Protein AF-A0A3R1BY96-F1 (afdb_monomer)

Solvent-accessible surface area (backbone atoms only — not comparable to full-atom values): 17386 Å² total; per-residue (Å²): 141,83,90,78,84,69,64,52,48,74,84,70,47,65,50,32,18,33,31,44,90,57,19,60,67,38,72,94,73,76,38,80,30,40,63,82,52,46,93,91,71,50,96,55,93,63,34,67,82,40,68,15,74,67,33,60,74,41,64,49,54,50,47,50,50,51,50,47,30,64,76,69,58,52,86,79,87,80,82,72,82,83,78,85,75,90,79,92,81,84,87,76,93,70,80,79,76,71,86,57,72,86,59,78,89,75,87,84,86,74,92,53,29,70,43,88,87,26,47,56,63,87,66,64,38,79,40,77,42,38,46,52,78,42,56,37,74,32,90,82,74,80,58,46,24,40,78,45,76,47,72,39,86,100,43,81,57,53,73,44,63,91,68,94,62,70,62,48,42,32,48,69,21,48,71,52,77,49,76,48,61,52,82,89,77,93,48,65,74,38,77,73,53,69,48,79,39,76,43,54,49,92,71,53,59,90,92,57,82,61,60,79,61,92,66,38,29,54,86,35,44,36,34,37,29,27,41,89,62,27,34,32,36,32,36,66,57,100,65,71,40,80,62,50,66,78,46,67,67,64,69,57,81,47,38,41,36,38,40,33,73,12,79,57,41,57,52,32,33,40,25,47,69,84,42,76,49,70,67,48,73,85

InterPro domains:
  IPR046587 Domain of unknown function DUF6645 [PF20350] (170-282)

Sequence (282 aa):
MHFVPFMADENGINTPTNEPVEDPDVASAHYFGAASRTNRNMVSSLRSSHFSSWARRNIIPECFAQAILLYAGRKTMLAAPGISLTQQQSPTGNTAGGTLNYAPVVDEAGYNGRRGDGTLAAQGWKTATGATFTPQRNPDGNGGYILNIARTENQVWKIEQPISVPIDLLKYGGRLSCKFRLKGTITANQFAFGFYLGVRRPELPAGVTIGGPADFANVAAFFVQTGATNILLMQHGKDNTRLGDFGAFDNGWHTLEFIYQGGNSVRITPVIDGTKGTPFDL

Mean predicted aligned error: 14.64 Å

pLDDT: mean 82.89, std 19.8, range [23.12, 98.69]

Secondary structure (DSSP, 8-state):
------SB-TTSPBPPBS-TTTS--BGGGTB--GGG--TTT-S-S-GGGSB-HHHHHTHHHHHHHHHHHHHTT------------------S----------S------S--TTSTTS-TGGGT--EEESEEEEEEE-TTSSS-EEEEEEEPTT---EEE---S-TTHHHHT-EEEEEEE---S---TT-EEEEEEEEEEGGGSPTT----S-SSEEEEEEEEEEE-SSEEEEEE-SSS-EEEEEEEE--SS-EEEEEEE--TT--EEEEEETTEE---EE-

Structure (mmCIF, N/CA/C/O backbone):
data_AF-A0A3R1BY96-F1
#
_entry.id   AF-A0A3R1BY96-F1
#
loop_
_atom_site.group_PDB
_atom_site.id
_atom_site.type_symbol
_atom_site.label_atom_id
_atom_site.label_alt_id
_atom_site.label_comp_id
_atom_site.label_asym_id
_atom_site.label_entity_id
_atom_site.label_seq_id
_atom_site.pdbx_PDB_ins_code
_atom_site.Cartn_x
_atom_site.Cartn_y
_atom_site.Cartn_z
_atom_site.occupancy
_atom_site.B_iso_or_equiv
_atom_site.auth_seq_id
_atom_site.auth_comp_id
_atom_site.auth_asym_id
_atom_site.auth_atom_id
_atom_site.pdbx_PDB_model_num
ATOM 1 N N . MET A 1 1 ? 12.928 -12.814 -4.551 1.00 63.16 1 MET A N 1
ATOM 2 C CA . MET A 1 1 ? 13.973 -13.041 -5.572 1.00 63.16 1 MET A CA 1
ATOM 3 C C . MET A 1 1 ? 13.955 -11.840 -6.496 1.00 63.16 1 MET A C 1
ATOM 5 O O . MET A 1 1 ? 12.884 -11.519 -6.992 1.00 63.16 1 MET A O 1
ATOM 9 N N . HIS A 1 2 ? 15.086 -11.154 -6.658 1.00 64.94 2 HIS A N 1
ATOM 10 C CA . HIS A 1 2 ? 15.200 -9.972 -7.515 1.00 64.94 2 HIS A CA 1
ATOM 11 C C . HIS A 1 2 ? 16.218 -10.258 -8.611 1.00 64.94 2 HIS A C 1
ATOM 13 O O . HIS A 1 2 ? 17.305 -10.756 -8.319 1.00 64.94 2 HIS A O 1
ATOM 19 N N . PHE A 1 3 ? 15.844 -9.983 -9.858 1.00 72.44 3 PHE A N 1
ATOM 20 C CA . PHE A 1 3 ? 16.751 -10.092 -10.992 1.00 72.44 3 PHE A CA 1
ATOM 21 C C . PHE A 1 3 ? 17.573 -8.807 -11.103 1.00 72.44 3 PHE A C 1
ATOM 23 O O . PHE A 1 3 ? 17.019 -7.713 -10.992 1.00 72.44 3 PHE A O 1
ATOM 30 N N . VAL A 1 4 ? 18.881 -8.946 -11.311 1.00 67.31 4 VAL A N 1
ATOM 31 C CA . VAL A 1 4 ? 19.801 -7.825 -11.517 1.00 67.31 4 VAL A CA 1
ATOM 32 C C . VAL A 1 4 ? 20.398 -7.989 -12.917 1.00 67.31 4 VAL A C 1
ATOM 34 O O . VAL A 1 4 ? 21.081 -8.986 -13.153 1.00 67.31 4 VAL A O 1
ATOM 37 N N . PRO A 1 5 ? 20.088 -7.096 -13.873 1.00 71.31 5 PRO A N 1
ATOM 38 C CA . PRO A 1 5 ? 20.624 -7.188 -15.224 1.00 71.31 5 PRO A CA 1
ATOM 39 C C . PRO A 1 5 ? 22.084 -6.716 -15.265 1.00 71.31 5 PRO A C 1
ATOM 41 O O . PRO A 1 5 ? 22.435 -5.728 -14.629 1.00 71.31 5 PRO A O 1
ATOM 44 N N . PHE A 1 6 ? 22.915 -7.407 -16.052 1.00 70.38 6 PHE A N 1
ATOM 45 C CA . PHE A 1 6 ? 24.333 -7.068 -16.257 1.00 70.38 6 PHE A CA 1
ATOM 46 C C . PHE A 1 6 ? 24.727 -7.039 -17.735 1.00 70.38 6 PHE A C 1
ATOM 48 O O . PHE A 1 6 ? 25.912 -7.106 -18.028 1.00 70.38 6 PHE A O 1
ATOM 55 N N . MET A 1 7 ? 23.781 -7.082 -18.679 1.00 65.50 7 MET A N 1
ATOM 56 C CA . MET A 1 7 ? 24.124 -7.381 -20.076 1.00 65.50 7 MET A CA 1
ATOM 57 C C . MET A 1 7 ? 24.608 -6.173 -20.879 1.00 65.50 7 MET A C 1
ATOM 59 O O . MET A 1 7 ? 25.405 -6.387 -21.783 1.00 65.50 7 MET A O 1
A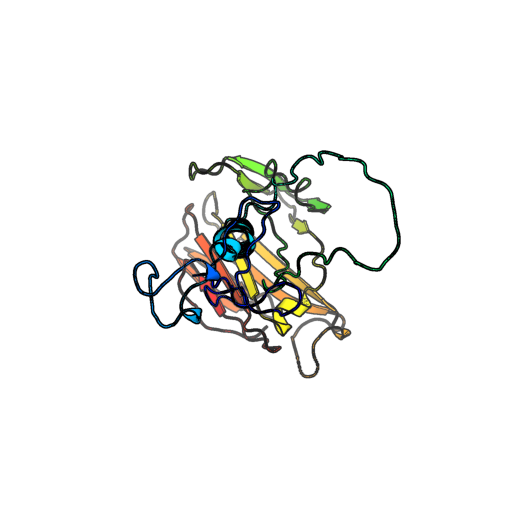TOM 63 N N . ALA A 1 8 ? 24.193 -4.947 -20.549 1.00 65.44 8 ALA A N 1
ATOM 64 C CA . ALA A 1 8 ? 24.615 -3.736 -21.250 1.00 65.44 8 ALA A CA 1
ATOM 65 C C . ALA A 1 8 ? 24.821 -2.557 -20.288 1.00 65.44 8 ALA A C 1
ATOM 67 O O . ALA A 1 8 ? 24.156 -2.476 -19.252 1.00 65.44 8 ALA A O 1
ATOM 68 N N . ASP A 1 9 ? 25.743 -1.664 -20.643 1.00 59.34 9 ASP A N 1
ATOM 69 C CA . ASP A 1 9 ? 25.991 -0.394 -19.973 1.00 59.34 9 ASP A CA 1
ATOM 70 C C . ASP A 1 9 ? 24.945 0.670 -20.339 1.00 59.34 9 ASP A C 1
ATOM 72 O O . ASP A 1 9 ? 24.006 0.433 -21.106 1.00 59.34 9 ASP A O 1
ATOM 76 N N . GLU A 1 10 ? 25.081 1.861 -19.758 1.00 51.84 10 GLU A N 1
ATOM 77 C CA . GLU A 1 10 ? 24.165 2.988 -19.964 1.00 51.84 10 GLU A CA 1
ATOM 78 C C . GLU A 1 10 ? 24.034 3.431 -21.430 1.00 51.84 10 GLU A C 1
ATOM 80 O O . GLU A 1 10 ? 23.014 3.997 -21.801 1.00 51.84 10 GLU A O 1
ATOM 85 N N . ASN A 1 11 ? 25.000 3.117 -22.293 1.00 55.50 11 ASN A N 1
ATOM 86 C CA . ASN A 1 11 ? 24.978 3.477 -23.710 1.00 55.50 11 ASN A CA 1
ATOM 87 C C . ASN A 1 11 ? 24.480 2.327 -24.604 1.00 55.50 11 ASN A C 1
ATOM 89 O O . ASN A 1 11 ? 24.533 2.427 -25.830 1.00 55.50 11 ASN A O 1
ATOM 93 N N . GLY A 1 12 ? 23.996 1.234 -24.003 1.00 56.78 12 GLY A N 1
ATOM 94 C CA . GLY A 1 12 ? 23.567 0.033 -24.716 1.00 56.78 12 GLY A CA 1
ATOM 95 C C . GLY A 1 12 ? 24.731 -0.819 -25.229 1.00 56.78 12 GLY A C 1
ATOM 96 O O . GLY A 1 12 ? 24.510 -1.700 -26.060 1.00 56.78 12 GLY A O 1
ATOM 97 N N . ILE A 1 13 ? 25.960 -0.575 -24.758 1.00 65.38 13 ILE A N 1
ATOM 98 C CA . ILE A 1 13 ? 27.130 -1.391 -25.093 1.00 65.38 13 ILE A CA 1
ATOM 99 C C . ILE A 1 13 ? 27.146 -2.605 -24.174 1.00 65.38 13 ILE A C 1
ATOM 101 O O . ILE A 1 13 ? 26.982 -2.479 -22.965 1.00 65.38 13 ILE A O 1
ATOM 105 N N . ASN A 1 14 ? 27.349 -3.795 -24.733 1.00 77.62 14 ASN A N 1
ATOM 106 C CA . ASN A 1 14 ? 27.371 -5.016 -23.935 1.00 77.62 14 ASN A CA 1
ATOM 107 C C . ASN A 1 14 ? 28.456 -4.964 -22.851 1.00 77.62 14 ASN A C 1
ATOM 109 O O . ASN A 1 14 ? 29.569 -4.496 -23.094 1.00 77.62 14 ASN A O 1
ATOM 113 N N . THR A 1 15 ? 28.144 -5.489 -21.666 1.00 83.44 15 THR A N 1
ATOM 114 C CA . THR A 1 15 ? 29.114 -5.559 -20.571 1.00 83.44 15 THR A CA 1
ATOM 115 C C . THR A 1 15 ? 30.333 -6.361 -21.014 1.00 83.44 15 THR A C 1
ATOM 117 O O . THR A 1 15 ? 30.174 -7.528 -21.385 1.00 83.44 15 THR A O 1
ATOM 120 N N . PRO A 1 16 ? 31.545 -5.784 -20.923 1.00 87.31 16 PRO A N 1
ATOM 121 C CA . PRO A 1 16 ? 32.743 -6.409 -21.450 1.00 87.31 16 PRO A CA 1
ATOM 122 C C . PRO A 1 16 ? 32.989 -7.814 -20.912 1.00 87.31 16 PRO A C 1
ATOM 124 O O . PRO A 1 16 ? 32.913 -8.067 -19.702 1.00 87.31 16 PRO A O 1
ATOM 127 N N . THR A 1 17 ? 33.345 -8.722 -21.811 1.00 91.12 17 THR A N 1
ATOM 128 C CA . THR A 1 17 ? 33.750 -10.089 -21.491 1.00 91.12 17 THR A CA 1
ATOM 129 C C . THR A 1 17 ? 35.270 -10.239 -21.509 1.00 91.12 17 THR A C 1
ATOM 131 O O . THR A 1 17 ? 36.009 -9.289 -21.743 1.00 91.12 17 THR A O 1
ATOM 134 N N . ASN A 1 18 ? 35.778 -11.445 -21.256 1.00 93.12 18 ASN A N 1
ATOM 135 C CA . ASN A 1 18 ? 37.199 -11.744 -21.434 1.00 93.12 18 ASN A CA 1
ATOM 136 C C . ASN A 1 18 ? 37.611 -11.868 -22.920 1.00 93.12 18 ASN A C 1
ATOM 138 O O . ASN A 1 18 ? 38.734 -12.328 -23.184 1.00 93.12 18 ASN A O 1
ATOM 142 N N . GLU A 1 19 ? 36.746 -11.524 -23.884 1.00 92.69 19 GLU A N 1
ATOM 143 C CA . GLU A 1 19 ? 37.163 -11.336 -25.275 1.00 92.69 19 GLU A CA 1
ATOM 144 C C . GLU A 1 19 ? 38.244 -10.245 -25.348 1.00 92.69 19 GLU A C 1
ATOM 146 O O . GLU A 1 19 ? 38.043 -9.152 -24.818 1.00 92.69 19 GLU A O 1
ATOM 151 N N . PRO A 1 20 ? 39.404 -10.496 -25.989 1.00 90.25 20 PRO A N 1
ATOM 152 C CA . PRO A 1 20 ? 40.509 -9.533 -26.014 1.00 90.25 20 PRO A CA 1
ATOM 153 C C . PRO A 1 20 ? 40.140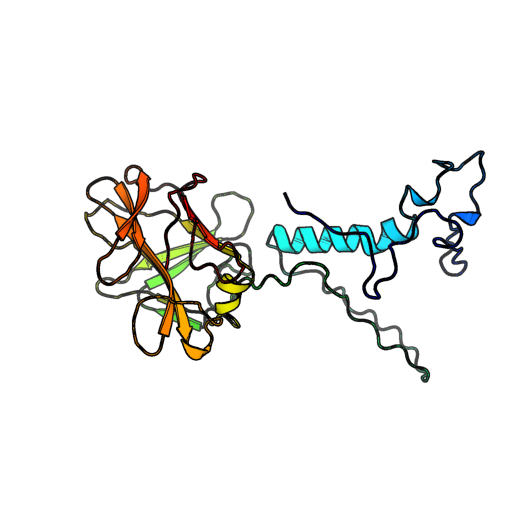 -8.144 -26.549 1.00 90.25 20 PRO A C 1
ATOM 155 O O . PRO A 1 20 ? 40.743 -7.158 -26.140 1.00 90.25 20 PRO A O 1
ATOM 158 N N . VAL A 1 21 ? 39.163 -8.071 -27.457 1.00 89.38 21 VAL A N 1
ATOM 159 C CA . VAL A 1 21 ? 38.673 -6.806 -28.024 1.00 89.38 21 VAL A CA 1
ATOM 160 C C . VAL A 1 21 ? 37.782 -6.023 -27.057 1.00 89.38 21 VAL A C 1
ATOM 162 O O . VAL A 1 21 ? 37.692 -4.807 -27.172 1.00 89.38 21 VAL A O 1
ATOM 165 N N . GLU A 1 22 ? 37.150 -6.703 -26.099 1.00 88.31 22 GLU A N 1
ATOM 166 C CA . GLU A 1 22 ? 36.268 -6.095 -25.098 1.00 88.31 22 GLU A CA 1
ATOM 167 C C . GLU A 1 22 ? 37.014 -5.758 -23.794 1.00 88.31 22 GLU A C 1
ATOM 169 O O . GLU A 1 22 ? 36.577 -4.888 -23.047 1.00 88.31 22 GLU A O 1
ATOM 174 N N . ASP A 1 23 ? 38.161 -6.394 -23.525 1.00 90.00 23 ASP A N 1
ATOM 175 C CA . ASP A 1 23 ? 38.998 -6.156 -22.337 1.00 90.00 23 ASP A CA 1
ATOM 176 C C . ASP A 1 23 ? 40.429 -5.716 -22.709 1.00 90.00 23 ASP A C 1
ATOM 178 O O . ASP A 1 23 ? 41.371 -6.510 -22.572 1.00 90.00 23 ASP A O 1
ATOM 182 N N . PRO A 1 24 ? 40.607 -4.476 -23.207 1.00 89.19 24 PRO A N 1
ATOM 183 C CA . PRO A 1 24 ? 41.905 -3.949 -23.614 1.00 89.19 24 PRO A CA 1
ATOM 184 C C . PRO A 1 24 ? 42.800 -3.581 -22.421 1.00 89.19 24 PRO A C 1
ATOM 186 O O . PRO A 1 24 ? 42.337 -3.332 -21.305 1.00 89.19 24 PRO A O 1
ATOM 189 N N . ASP A 1 25 ? 44.104 -3.490 -22.681 1.00 88.25 25 ASP A N 1
ATOM 190 C CA . ASP A 1 25 ? 45.072 -2.970 -21.716 1.00 88.25 25 ASP A CA 1
ATOM 191 C C . ASP A 1 25 ? 44.838 -1.473 -21.464 1.00 88.25 25 ASP A C 1
ATOM 193 O O . ASP A 1 25 ? 44.663 -0.680 -22.390 1.00 88.25 25 ASP A O 1
ATOM 197 N N . VAL A 1 26 ? 44.912 -1.069 -20.197 1.00 84.81 26 VAL A N 1
ATOM 198 C CA . VAL A 1 26 ? 44.853 0.333 -19.773 1.00 84.81 26 VAL A CA 1
ATOM 199 C C . VAL A 1 26 ? 46.125 0.635 -18.990 1.00 84.81 26 VAL A C 1
ATOM 201 O O . VAL A 1 26 ? 46.183 0.514 -17.764 1.00 84.81 26 VAL A O 1
ATOM 204 N N . ALA A 1 27 ? 47.177 1.011 -19.722 1.00 84.19 27 ALA A N 1
ATOM 205 C CA . ALA A 1 27 ? 48.521 1.202 -19.174 1.00 84.19 27 ALA A CA 1
ATOM 206 C C . ALA A 1 27 ? 48.573 2.253 -18.052 1.00 84.19 27 ALA A C 1
ATOM 208 O O . ALA A 1 27 ? 49.268 2.055 -17.058 1.00 84.19 27 ALA A O 1
ATOM 209 N N . SER A 1 28 ? 47.791 3.332 -18.169 1.00 85.12 28 SER A N 1
ATOM 210 C CA . SER A 1 28 ? 47.686 4.385 -17.147 1.00 85.12 28 SER A CA 1
ATOM 211 C C . SER A 1 28 ? 47.115 3.889 -15.815 1.00 85.12 28 SER A C 1
ATOM 213 O O . SER A 1 28 ? 47.415 4.459 -14.772 1.00 85.12 28 SER A O 1
ATOM 215 N N . ALA A 1 29 ? 46.321 2.818 -15.840 1.00 79.94 29 ALA A N 1
ATOM 216 C CA . ALA A 1 29 ? 45.752 2.181 -14.658 1.00 79.94 29 ALA A CA 1
ATOM 217 C C . ALA A 1 29 ? 46.561 0.951 -14.205 1.00 79.94 29 ALA A C 1
ATOM 219 O O . ALA A 1 29 ? 46.093 0.196 -13.353 1.00 79.94 29 ALA A O 1
ATOM 220 N N . HIS A 1 30 ? 47.738 0.710 -14.804 1.00 87.44 30 HIS A N 1
ATOM 221 C CA . HIS A 1 30 ? 48.515 -0.523 -14.640 1.00 87.44 30 HIS A CA 1
ATOM 222 C C . HIS A 1 30 ? 47.664 -1.791 -14.828 1.00 87.44 30 HIS A C 1
ATOM 224 O O . HIS A 1 30 ? 47.866 -2.810 -14.163 1.00 87.44 30 HIS A O 1
ATOM 230 N N . TYR A 1 31 ? 46.685 -1.718 -15.731 1.00 87.50 31 TYR A N 1
ATOM 231 C CA . TYR A 1 31 ? 45.762 -2.803 -16.004 1.00 87.50 31 TYR A CA 1
ATOM 232 C C . TYR A 1 31 ? 46.133 -3.500 -17.309 1.00 87.50 31 TYR A C 1
ATOM 234 O O . TYR A 1 31 ? 46.100 -2.889 -18.375 1.00 87.50 31 TYR A O 1
ATOM 242 N N . PHE A 1 32 ? 46.445 -4.790 -17.207 1.00 90.62 32 PHE A N 1
ATOM 243 C CA . PHE A 1 32 ? 46.587 -5.683 -18.352 1.00 90.62 32 PHE A CA 1
ATOM 244 C C . PHE A 1 32 ? 45.293 -6.476 -18.511 1.00 90.62 32 PHE A C 1
ATOM 246 O O . PHE A 1 32 ? 44.905 -7.236 -17.614 1.00 90.62 32 PHE A O 1
ATOM 253 N N . GLY A 1 33 ? 44.623 -6.262 -19.633 1.00 88.88 33 GLY A N 1
ATOM 254 C CA . GLY A 1 33 ? 43.382 -6.905 -20.001 1.00 88.88 33 GLY A CA 1
ATOM 255 C C . GLY A 1 33 ? 43.587 -8.339 -20.484 1.00 88.88 33 GLY A C 1
ATOM 256 O O . GLY A 1 33 ? 44.659 -8.955 -20.363 1.00 88.88 33 GLY A O 1
ATOM 257 N N . ALA A 1 34 ? 42.524 -8.913 -21.031 1.00 91.25 34 ALA A N 1
ATOM 258 C CA . ALA A 1 34 ? 42.457 -10.335 -21.318 1.00 91.25 34 ALA A CA 1
ATOM 259 C C . ALA A 1 34 ? 43.368 -10.765 -22.486 1.00 91.25 34 ALA A C 1
ATOM 261 O O . ALA A 1 34 ? 43.683 -11.954 -22.601 1.00 91.25 34 ALA A O 1
ATOM 262 N N . ALA A 1 35 ? 43.834 -9.837 -23.329 1.00 88.62 35 ALA A N 1
ATOM 263 C CA . ALA A 1 35 ? 44.762 -10.121 -24.431 1.00 88.62 35 ALA A CA 1
ATOM 264 C C . ALA A 1 35 ? 46.089 -10.753 -23.958 1.00 88.62 35 ALA A C 1
ATOM 266 O O . ALA A 1 35 ? 46.674 -11.574 -24.660 1.00 88.62 35 ALA A O 1
ATOM 267 N N . SER A 1 36 ? 46.518 -10.449 -22.730 1.00 85.69 36 SER A N 1
ATOM 268 C CA . SER A 1 36 ? 47.725 -11.017 -22.110 1.00 85.69 36 SER A CA 1
ATOM 269 C C . SER A 1 36 ? 47.625 -12.520 -21.780 1.00 85.69 36 SER A C 1
ATOM 271 O O . SER A 1 36 ? 48.625 -13.167 -21.451 1.00 85.69 36 SER A O 1
ATOM 273 N N . ARG A 1 37 ? 46.419 -13.104 -21.843 1.00 89.00 37 ARG A N 1
ATOM 274 C CA . ARG A 1 37 ? 46.153 -14.505 -21.488 1.00 89.00 37 ARG A CA 1
ATOM 275 C C . ARG A 1 37 ? 46.296 -15.429 -22.696 1.00 89.00 37 ARG A C 1
ATOM 277 O O . ARG A 1 37 ? 45.730 -15.187 -23.757 1.00 89.00 37 ARG A O 1
ATOM 284 N N . THR A 1 38 ? 46.980 -16.550 -22.490 1.00 86.50 38 THR A N 1
ATOM 285 C CA . THR A 1 38 ? 47.217 -17.614 -23.478 1.00 86.50 38 THR A CA 1
ATOM 286 C C . THR A 1 38 ? 46.469 -18.891 -23.095 1.00 86.50 38 THR A C 1
ATOM 288 O O . THR A 1 38 ? 45.949 -19.002 -21.984 1.00 86.50 38 THR A O 1
ATOM 291 N N . ASN A 1 39 ? 46.470 -19.907 -23.967 1.00 85.06 39 ASN A N 1
ATOM 292 C CA . ASN A 1 39 ? 45.832 -21.206 -23.680 1.00 85.06 39 ASN A CA 1
ATOM 293 C C . ASN A 1 39 ? 46.388 -21.881 -22.416 1.00 85.06 39 ASN A C 1
ATOM 295 O O . ASN A 1 39 ? 45.734 -22.744 -21.844 1.00 85.06 39 ASN A O 1
ATOM 299 N N . ARG A 1 40 ? 47.581 -21.482 -21.958 1.00 89.50 40 ARG A N 1
ATOM 300 C CA . ARG A 1 40 ? 48.202 -22.017 -20.744 1.00 89.50 40 ARG A CA 1
ATOM 301 C C . ARG A 1 40 ? 47.615 -21.431 -19.454 1.00 89.50 40 ARG A C 1
ATOM 303 O O . ARG A 1 40 ? 47.759 -22.047 -18.406 1.00 89.50 40 ARG A O 1
ATOM 310 N N . ASN A 1 41 ? 47.029 -20.232 -19.496 1.00 88.62 41 ASN A N 1
ATOM 311 C CA . ASN A 1 41 ? 46.654 -19.481 -18.289 1.00 88.62 41 ASN A CA 1
ATOM 312 C C . ASN A 1 41 ? 45.288 -18.768 -18.374 1.00 88.62 41 ASN A C 1
ATOM 314 O O . ASN A 1 41 ? 44.991 -17.918 -17.526 1.00 88.62 41 ASN A O 1
ATOM 318 N N . MET A 1 42 ? 44.478 -19.093 -19.386 1.00 86.81 42 MET A N 1
ATOM 319 C CA . MET A 1 42 ? 43.076 -18.683 -19.491 1.00 86.81 42 MET A CA 1
ATOM 320 C C . MET A 1 42 ? 42.150 -19.701 -18.810 1.00 86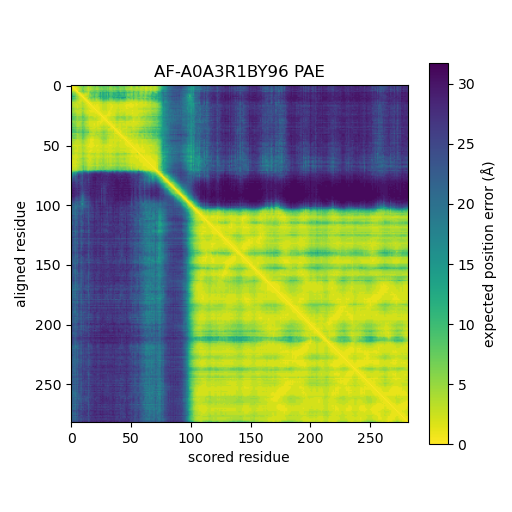.81 42 MET A C 1
ATOM 322 O O . MET A 1 42 ? 42.485 -20.876 -18.697 1.00 86.81 42 MET A O 1
ATOM 326 N N . VAL A 1 43 ? 40.972 -19.249 -18.376 1.00 87.94 43 VAL A N 1
ATOM 327 C CA . VAL A 1 43 ? 39.977 -20.086 -17.674 1.00 87.94 43 VAL A CA 1
ATOM 328 C C . VAL A 1 43 ? 39.179 -20.967 -18.641 1.00 87.94 43 VAL A C 1
ATOM 330 O O . VAL A 1 43 ? 38.849 -22.103 -18.321 1.00 87.94 43 VAL A O 1
ATOM 333 N N . SER A 1 44 ? 38.860 -20.441 -19.824 1.00 88.75 44 SER A N 1
ATOM 334 C CA . SER A 1 44 ? 38.048 -21.103 -20.847 1.00 88.75 44 SER A CA 1
ATOM 335 C C . SER A 1 44 ? 38.491 -20.639 -22.231 1.00 88.75 44 SER A C 1
ATOM 337 O O . SER A 1 44 ? 38.850 -19.470 -22.399 1.00 88.75 44 SER A O 1
ATOM 339 N N . SER A 1 45 ? 38.438 -21.543 -23.213 1.00 87.56 45 SER A N 1
ATOM 340 C CA . SER A 1 45 ? 38.676 -21.228 -24.626 1.00 87.56 45 SER A CA 1
ATOM 341 C C . SER A 1 45 ? 37.577 -20.346 -25.223 1.00 87.56 45 SER A C 1
ATOM 343 O O . SER A 1 45 ? 37.865 -19.542 -26.105 1.00 87.56 45 SER A O 1
ATOM 345 N N . LEU A 1 46 ? 36.339 -20.445 -24.722 1.00 91.50 46 LEU A N 1
ATOM 346 C CA . LEU A 1 46 ? 35.254 -19.528 -25.071 1.00 91.50 46 LEU A CA 1
ATOM 347 C C . LEU A 1 46 ? 35.381 -18.266 -24.215 1.00 91.50 46 LEU A C 1
ATOM 349 O O . LEU A 1 46 ? 34.905 -18.223 -23.077 1.00 91.50 46 LEU A O 1
ATOM 353 N N . ARG A 1 47 ? 36.055 -17.249 -24.745 1.00 89.44 47 ARG A N 1
ATOM 354 C CA . ARG A 1 47 ? 36.460 -16.056 -23.993 1.00 89.44 47 ARG A CA 1
ATOM 355 C C . ARG A 1 47 ? 35.264 -15.190 -23.582 1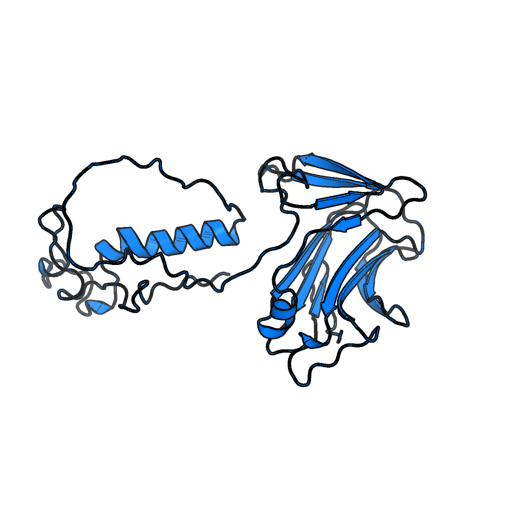.00 89.44 47 ARG A C 1
ATOM 357 O O . ARG A 1 47 ? 35.223 -14.741 -22.438 1.00 89.44 47 ARG A O 1
ATOM 364 N N . SER A 1 48 ? 34.248 -15.089 -24.432 1.00 88.56 48 SER A N 1
ATOM 365 C CA . SER A 1 48 ? 32.982 -14.395 -24.151 1.00 88.56 48 SER A CA 1
ATOM 366 C C . SER A 1 48 ? 32.124 -14.993 -23.027 1.00 88.56 48 SER A C 1
ATOM 368 O O . SER A 1 48 ? 31.230 -14.330 -22.511 1.00 88.56 48 SER A O 1
ATOM 370 N N . SER A 1 49 ? 32.394 -16.226 -22.581 1.00 89.12 49 SER A N 1
ATOM 371 C CA . SER A 1 49 ? 31.582 -16.890 -21.542 1.00 89.12 49 SER A CA 1
ATOM 372 C C . SER A 1 49 ? 31.691 -16.271 -20.140 1.00 89.12 49 SER A C 1
ATOM 374 O O . SER A 1 49 ? 30.933 -16.638 -19.245 1.00 89.12 49 SER A O 1
ATOM 376 N N . HIS A 1 50 ? 32.646 -15.366 -19.920 1.00 90.81 50 HIS A N 1
ATOM 377 C CA . HIS A 1 50 ? 32.904 -14.744 -18.626 1.00 90.81 50 HIS A CA 1
ATOM 378 C C . HIS A 1 50 ? 33.086 -13.240 -18.796 1.00 90.81 50 HIS A C 1
ATOM 380 O O . HIS A 1 50 ? 33.815 -12.806 -19.685 1.00 90.81 50 HIS A O 1
ATOM 386 N N . PHE A 1 51 ? 32.519 -12.455 -17.878 1.00 91.62 51 PHE A N 1
ATOM 387 C CA . PHE A 1 51 ? 32.772 -11.014 -17.806 1.00 91.62 51 PHE A CA 1
ATOM 388 C C . PHE A 1 51 ? 34.268 -10.698 -17.679 1.00 91.62 51 PHE A C 1
ATOM 390 O O . PHE A 1 51 ? 35.048 -11.537 -1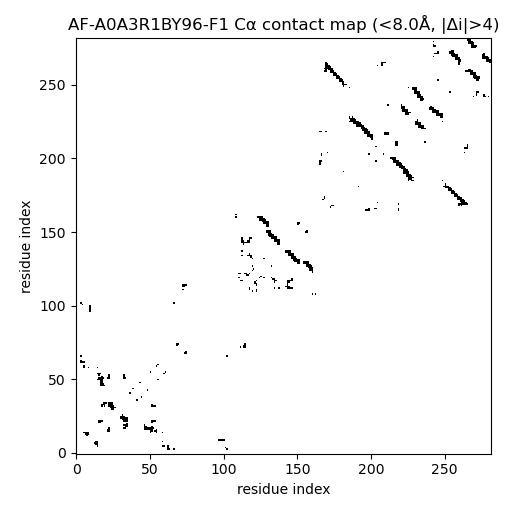7.217 1.00 91.62 51 PHE A O 1
ATOM 397 N N . SER A 1 52 ? 34.677 -9.494 -18.054 1.00 89.94 52 SER A N 1
ATOM 398 C CA . SER A 1 52 ? 36.052 -9.034 -17.892 1.00 89.94 52 SER A CA 1
ATOM 399 C C . SER A 1 52 ? 36.372 -8.703 -16.435 1.00 89.94 52 SER A C 1
ATOM 401 O O . SER A 1 52 ? 35.489 -8.570 -15.577 1.00 89.94 52 SER A O 1
ATOM 403 N N . SER A 1 53 ? 37.661 -8.580 -16.112 1.00 87.88 53 SER A N 1
ATOM 404 C CA . SER A 1 53 ? 38.057 -8.127 -14.771 1.00 87.88 53 SER A CA 1
ATOM 405 C C . SER A 1 53 ? 37.719 -6.653 -14.552 1.00 87.88 53 SER A C 1
ATOM 407 O O . SER A 1 53 ? 37.402 -6.267 -13.428 1.00 87.88 53 SER A O 1
ATOM 409 N N . TRP A 1 54 ? 37.721 -5.849 -15.616 1.00 83.00 54 TRP A N 1
ATOM 410 C CA . TRP A 1 54 ? 37.251 -4.469 -15.587 1.00 83.00 54 TRP A CA 1
ATOM 411 C C . TRP A 1 54 ? 35.759 -4.382 -15.237 1.00 83.00 54 TRP A C 1
ATOM 413 O O . TRP A 1 54 ? 35.395 -3.701 -14.280 1.00 83.00 54 TRP A O 1
ATOM 423 N N . ALA A 1 55 ? 34.911 -5.162 -15.915 1.00 85.06 55 ALA A N 1
ATOM 424 C CA . ALA A 1 55 ? 33.469 -5.209 -15.666 1.00 85.06 55 ALA A CA 1
ATOM 425 C C . ALA A 1 55 ? 33.133 -5.653 -14.231 1.00 85.06 55 ALA A C 1
ATOM 427 O O . ALA A 1 55 ? 32.286 -5.057 -13.565 1.00 85.06 55 ALA A O 1
ATOM 428 N N . ARG A 1 56 ? 33.850 -6.660 -13.710 1.00 88.25 56 ARG A N 1
ATOM 429 C CA . ARG A 1 56 ? 33.695 -7.144 -12.325 1.00 88.25 56 ARG A CA 1
ATOM 430 C C . ARG A 1 56 ? 34.108 -6.140 -11.251 1.00 88.25 56 ARG A C 1
ATOM 432 O O . ARG A 1 56 ? 33.680 -6.295 -10.113 1.00 88.25 56 ARG A O 1
ATOM 439 N N . ARG A 1 57 ? 34.944 -5.151 -11.576 1.00 83.44 57 ARG A N 1
ATOM 440 C CA . ARG A 1 57 ? 35.342 -4.084 -10.641 1.00 83.44 57 ARG A CA 1
ATOM 441 C C . ARG A 1 57 ? 34.477 -2.832 -10.747 1.00 83.44 57 ARG A C 1
ATOM 443 O O . ARG A 1 57 ? 34.627 -1.955 -9.907 1.00 83.44 57 ARG A O 1
ATOM 450 N N . ASN A 1 58 ? 33.618 -2.753 -11.759 1.00 79.88 58 ASN A N 1
ATOM 451 C CA . ASN A 1 58 ? 32.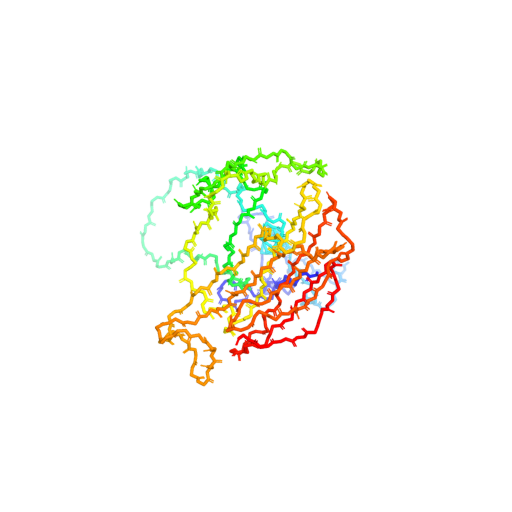858 -1.556 -12.085 1.00 79.88 58 ASN A CA 1
ATOM 452 C C . ASN A 1 58 ? 31.352 -1.872 -12.178 1.00 79.88 58 ASN A C 1
ATOM 454 O O . ASN A 1 58 ? 30.706 -2.075 -11.153 1.00 79.88 58 ASN A O 1
ATOM 458 N N . ILE A 1 59 ? 30.805 -2.019 -13.386 1.00 74.50 59 ILE A N 1
ATOM 459 C CA . ILE A 1 59 ? 29.356 -2.120 -13.613 1.00 74.50 59 ILE A CA 1
ATOM 460 C C . ILE A 1 59 ? 28.667 -3.253 -12.831 1.00 74.50 59 ILE A C 1
ATOM 462 O O . ILE A 1 59 ? 27.571 -3.068 -12.311 1.00 74.50 59 ILE A O 1
ATOM 466 N N . ILE A 1 60 ? 29.302 -4.421 -12.675 1.00 77.88 60 ILE A N 1
ATOM 467 C CA . ILE A 1 60 ? 28.683 -5.563 -11.979 1.00 77.88 60 ILE A CA 1
ATOM 468 C C . ILE A 1 60 ? 28.426 -5.254 -10.492 1.00 77.88 60 ILE A C 1
ATOM 470 O O . ILE A 1 60 ? 27.272 -5.362 -10.060 1.00 77.88 60 ILE A O 1
ATOM 474 N N . PRO A 1 61 ? 29.439 -4.885 -9.678 1.00 77.94 61 PRO A N 1
ATOM 475 C CA . PRO A 1 61 ? 29.203 -4.528 -8.283 1.00 77.94 61 PRO A CA 1
ATOM 476 C C . PRO A 1 61 ? 28.320 -3.285 -8.127 1.00 77.94 61 PRO A C 1
ATOM 478 O O . PRO A 1 61 ? 27.555 -3.236 -7.166 1.00 77.94 61 PRO A O 1
ATOM 481 N N . GLU A 1 62 ? 28.353 -2.327 -9.057 1.00 75.44 62 GLU A N 1
ATOM 482 C CA . GLU A 1 62 ? 27.460 -1.161 -9.030 1.00 75.44 62 GLU A CA 1
ATOM 483 C C . GLU A 1 62 ? 25.987 -1.554 -9.187 1.00 75.44 62 GLU A C 1
ATOM 485 O O . GLU A 1 62 ? 25.162 -1.189 -8.344 1.00 75.44 62 GLU A O 1
ATOM 490 N N . CYS A 1 63 ? 25.653 -2.375 -10.188 1.00 72.00 63 CYS A N 1
ATOM 491 C CA . CYS A 1 63 ? 24.293 -2.883 -10.377 1.00 72.00 63 CYS A CA 1
ATOM 492 C C . CYS A 1 63 ? 23.812 -3.686 -9.158 1.00 72.00 63 CYS A C 1
ATOM 494 O O . CYS A 1 63 ? 22.666 -3.542 -8.722 1.00 72.00 63 CYS A O 1
ATOM 496 N N . PHE A 1 64 ? 24.686 -4.503 -8.559 1.00 76.69 64 PHE A N 1
ATOM 497 C CA . PHE A 1 64 ? 24.360 -5.224 -7.327 1.00 76.69 64 PHE A CA 1
ATOM 498 C C . PHE A 1 64 ? 24.129 -4.285 -6.144 1.00 76.69 64 PHE A C 1
ATOM 500 O O . PHE A 1 64 ? 23.145 -4.450 -5.424 1.00 76.69 64 PHE A O 1
ATOM 507 N N . ALA A 1 65 ? 25.005 -3.304 -5.931 1.00 74.75 65 ALA A N 1
ATOM 508 C CA . ALA A 1 65 ? 24.881 -2.352 -4.835 1.00 74.75 65 ALA A CA 1
ATOM 509 C C . ALA A 1 65 ? 23.587 -1.539 -4.956 1.00 74.75 65 ALA A C 1
ATOM 511 O O . ALA A 1 65 ? 22.851 -1.412 -3.979 1.00 74.75 65 ALA A O 1
ATOM 512 N N . GLN A 1 66 ? 23.257 -1.064 -6.157 1.00 66.00 66 GLN A N 1
ATOM 513 C CA . GLN A 1 66 ? 22.001 -0.365 -6.427 1.00 66.00 66 GLN A CA 1
ATOM 514 C C . GLN A 1 66 ? 20.784 -1.246 -6.141 1.00 66.00 66 GLN A C 1
ATOM 516 O O . GLN A 1 66 ? 19.871 -0.817 -5.434 1.00 66.00 66 GLN A O 1
ATOM 521 N N . ALA A 1 67 ? 20.783 -2.493 -6.624 1.00 65.62 67 ALA A N 1
ATOM 522 C CA . ALA A 1 67 ? 19.704 -3.434 -6.349 1.00 65.62 67 ALA A CA 1
ATOM 523 C C . ALA A 1 67 ? 19.559 -3.693 -4.842 1.00 65.62 67 ALA A C 1
ATOM 525 O O . ALA A 1 67 ? 18.451 -3.655 -4.310 1.00 65.62 67 ALA A O 1
ATOM 526 N N . ILE A 1 68 ? 20.665 -3.891 -4.122 1.00 70.06 68 ILE A N 1
ATOM 527 C CA . ILE A 1 68 ? 20.645 -4.079 -2.669 1.00 70.06 68 ILE A CA 1
ATOM 528 C C . ILE A 1 68 ? 20.076 -2.842 -1.977 1.00 70.06 68 ILE A C 1
ATOM 530 O O . ILE A 1 68 ? 19.195 -2.983 -1.139 1.00 70.06 68 ILE A O 1
ATOM 534 N N . LEU A 1 69 ? 20.521 -1.633 -2.316 1.00 67.50 69 LEU A N 1
ATOM 535 C CA . LEU A 1 69 ? 20.021 -0.406 -1.685 1.00 67.50 69 LEU A CA 1
ATOM 536 C C . LEU A 1 69 ? 18.531 -0.173 -1.971 1.00 67.50 69 LEU A C 1
ATOM 538 O O . LEU A 1 69 ? 17.791 0.225 -1.066 1.00 67.50 69 LEU A O 1
ATOM 542 N N . LEU A 1 70 ? 18.085 -0.470 -3.195 1.00 62.94 70 LEU A N 1
ATOM 543 C CA . LEU A 1 70 ? 16.685 -0.385 -3.602 1.00 62.94 70 LEU A CA 1
ATOM 544 C C . LEU A 1 70 ? 15.815 -1.382 -2.827 1.00 62.94 70 LEU A C 1
ATOM 546 O O . LEU A 1 70 ? 14.827 -0.985 -2.213 1.00 62.94 70 LEU A O 1
ATOM 550 N N . TYR A 1 71 ? 16.191 -2.662 -2.819 1.00 65.06 71 TYR A N 1
ATOM 551 C CA . TYR A 1 71 ? 15.366 -3.731 -2.250 1.00 65.06 71 TYR A CA 1
ATOM 552 C C . TYR A 1 71 ? 15.541 -3.913 -0.735 1.00 65.06 71 TYR A C 1
ATOM 554 O O . TYR A 1 71 ? 14.632 -4.407 -0.074 1.00 65.06 71 TYR A O 1
ATOM 562 N N . ALA A 1 72 ? 16.660 -3.479 -0.148 1.00 66.12 72 ALA A N 1
ATOM 563 C CA . ALA A 1 72 ? 16.875 -3.480 1.303 1.00 66.12 72 ALA A CA 1
ATOM 564 C C . ALA A 1 72 ? 16.328 -2.216 1.997 1.00 66.12 72 ALA A C 1
ATOM 566 O O . ALA A 1 72 ? 16.497 -2.056 3.208 1.00 66.12 72 ALA A O 1
ATOM 567 N N . GLY A 1 73 ? 15.699 -1.298 1.252 1.00 55.19 73 GLY A N 1
ATOM 568 C CA . GLY A 1 73 ? 15.058 -0.097 1.795 1.00 55.19 73 GLY A CA 1
ATOM 569 C C . GLY A 1 73 ? 16.021 0.965 2.342 1.00 55.19 73 GLY A C 1
ATOM 570 O O . GLY A 1 73 ? 15.569 1.921 2.975 1.00 55.19 73 GLY A O 1
ATOM 571 N N . ARG A 1 74 ? 17.334 0.835 2.100 1.00 51.22 74 ARG A N 1
ATOM 572 C CA . ARG A 1 74 ? 18.362 1.809 2.505 1.00 51.22 74 ARG A CA 1
ATOM 573 C C . ARG A 1 74 ? 18.609 2.810 1.381 1.00 51.22 74 ARG A C 1
ATOM 575 O O . ARG A 1 74 ? 19.671 2.833 0.769 1.00 51.22 74 ARG A O 1
ATOM 582 N N . LYS A 1 75 ? 17.638 3.675 1.102 1.00 46.75 75 LYS A N 1
ATOM 583 C CA . LYS A 1 75 ? 17.898 4.850 0.262 1.00 46.75 75 LYS A CA 1
ATOM 584 C C . LYS A 1 75 ? 18.561 5.920 1.135 1.00 46.75 75 LYS A C 1
ATOM 586 O O . LYS A 1 75 ? 17.845 6.654 1.806 1.00 46.75 75 LYS A O 1
ATOM 591 N N . THR A 1 76 ? 19.900 5.924 1.194 1.00 37.84 76 THR A N 1
ATOM 592 C CA . THR A 1 76 ? 20.846 7.061 1.394 1.00 37.84 76 THR A CA 1
ATOM 593 C C . THR A 1 76 ? 22.149 6.621 2.083 1.00 37.84 76 THR A C 1
ATOM 595 O O . THR A 1 76 ? 22.138 5.699 2.893 1.00 37.84 76 THR A O 1
ATOM 598 N N . MET A 1 77 ? 23.243 7.337 1.768 1.00 35.09 77 MET A N 1
ATOM 599 C CA . MET A 1 77 ? 24.661 7.169 2.164 1.00 35.09 77 MET A CA 1
ATOM 600 C C . MET A 1 77 ? 25.581 6.493 1.127 1.00 35.09 77 MET A C 1
ATOM 602 O O . MET A 1 77 ? 26.293 5.545 1.438 1.00 35.09 77 MET A O 1
ATOM 606 N N . LEU A 1 78 ? 25.642 7.041 -0.091 1.00 33.72 78 LEU A N 1
ATOM 607 C CA . LEU A 1 78 ? 26.919 7.135 -0.813 1.00 33.72 78 LEU A CA 1
ATOM 608 C C . LEU A 1 78 ? 26.969 8.423 -1.650 1.00 33.72 78 LEU A C 1
ATOM 610 O O . LEU A 1 78 ? 27.145 8.403 -2.860 1.00 33.72 78 LEU A O 1
ATOM 614 N N . ALA A 1 79 ? 26.795 9.570 -0.991 1.00 33.47 79 ALA A N 1
ATOM 615 C CA . ALA A 1 79 ? 27.458 10.775 -1.470 1.00 33.47 79 ALA A CA 1
ATOM 616 C C . ALA A 1 79 ? 28.906 10.665 -0.982 1.00 33.47 79 ALA A C 1
ATOM 618 O O . ALA A 1 79 ? 29.191 10.929 0.186 1.00 33.47 79 ALA A O 1
ATOM 619 N N . ALA A 1 80 ? 29.807 10.179 -1.835 1.00 26.80 80 ALA A N 1
ATOM 620 C CA . ALA A 1 80 ? 31.228 10.365 -1.580 1.00 26.80 80 ALA A CA 1
ATOM 621 C C . ALA A 1 80 ? 31.525 11.878 -1.666 1.00 26.80 80 ALA A C 1
ATOM 623 O O . ALA A 1 80 ? 30.993 12.543 -2.560 1.00 26.80 80 ALA A O 1
ATOM 624 N N . PRO A 1 81 ? 32.330 12.449 -0.753 1.00 29.38 81 P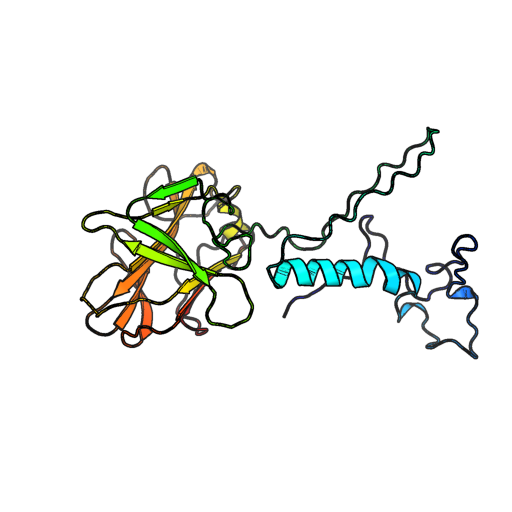RO A N 1
ATOM 625 C CA . PRO A 1 81 ? 32.726 13.842 -0.858 1.00 29.38 81 PRO A CA 1
ATOM 626 C C . PRO A 1 81 ? 33.533 14.024 -2.141 1.00 29.38 81 PRO A C 1
ATOM 628 O O . PRO A 1 81 ? 34.487 13.288 -2.397 1.00 29.38 81 PRO A O 1
ATOM 631 N N . GLY A 1 82 ? 33.133 15.007 -2.947 1.00 32.31 82 GLY A N 1
ATOM 632 C CA . GLY A 1 82 ? 33.901 15.449 -4.098 1.00 32.31 82 GLY A CA 1
ATOM 633 C C . GLY A 1 82 ? 35.293 15.872 -3.648 1.00 32.31 82 GLY A C 1
ATOM 634 O O . GLY A 1 82 ? 35.450 16.860 -2.933 1.00 32.31 82 GLY A O 1
ATOM 635 N N . ILE A 1 83 ? 36.304 15.125 -4.079 1.00 25.66 83 ILE A N 1
ATOM 636 C CA . ILE A 1 83 ? 37.660 15.648 -4.145 1.00 25.66 83 ILE A CA 1
ATOM 637 C C . ILE A 1 83 ? 37.754 16.354 -5.492 1.00 25.66 83 ILE A C 1
ATOM 639 O O . ILE A 1 83 ? 37.887 15.727 -6.542 1.00 25.66 83 ILE A O 1
ATOM 643 N N . SER A 1 84 ? 37.629 17.677 -5.443 1.00 28.02 84 SER A N 1
ATOM 644 C CA . SER A 1 84 ? 37.961 18.572 -6.541 1.00 28.02 84 SER A CA 1
ATOM 645 C C . SER A 1 84 ? 39.435 18.394 -6.903 1.00 28.02 84 SER A C 1
ATOM 647 O O . SER A 1 84 ? 40.313 18.834 -6.165 1.00 28.02 84 SER A O 1
ATOM 649 N N . LEU A 1 85 ? 39.714 17.790 -8.055 1.00 25.95 85 LEU A N 1
ATOM 650 C CA . LEU A 1 85 ? 40.962 18.026 -8.771 1.00 25.95 85 LEU A CA 1
ATOM 651 C C . LEU A 1 85 ? 40.629 18.902 -9.974 1.00 25.95 85 LEU A C 1
ATOM 653 O O . LEU A 1 85 ? 39.993 18.483 -10.937 1.00 25.95 85 LEU A O 1
ATOM 657 N N . THR A 1 86 ? 41.017 20.166 -9.859 1.00 28.14 86 THR A N 1
ATOM 658 C CA . THR A 1 86 ? 40.971 21.166 -10.917 1.00 28.14 86 THR A CA 1
ATOM 659 C C . THR A 1 86 ? 41.849 20.735 -12.087 1.00 28.14 86 THR A C 1
ATOM 661 O O . THR A 1 86 ? 43.070 20.694 -11.945 1.00 28.14 86 THR A O 1
ATOM 664 N N . GLN A 1 87 ? 41.253 20.524 -13.258 1.00 27.75 87 GLN A N 1
ATOM 665 C CA . GLN A 1 87 ? 41.920 20.803 -14.525 1.00 27.75 87 GLN A CA 1
ATOM 666 C C . GLN A 1 87 ? 40.914 21.365 -15.527 1.00 27.75 87 GLN A C 1
ATOM 668 O O . GLN A 1 87 ? 39.912 20.751 -15.880 1.00 27.75 87 GLN A O 1
ATOM 673 N N . GLN A 1 88 ? 41.194 22.598 -15.925 1.00 26.73 88 GLN A N 1
ATOM 674 C CA . GLN A 1 88 ? 40.476 23.386 -16.904 1.00 26.73 88 GLN A CA 1
ATOM 675 C C . GLN A 1 88 ? 41.151 23.171 -18.261 1.00 26.73 88 GLN A C 1
ATOM 677 O O . GLN A 1 88 ? 42.312 23.541 -18.401 1.00 26.73 88 GLN A O 1
ATOM 682 N N . GLN A 1 89 ? 40.431 22.602 -19.234 1.00 24.81 89 GLN A N 1
ATOM 683 C CA . GLN A 1 89 ? 40.450 23.011 -20.648 1.00 24.81 89 GLN A CA 1
ATOM 684 C C . GLN A 1 89 ? 39.423 22.204 -21.466 1.00 24.81 89 GLN A C 1
ATOM 686 O O . GLN A 1 89 ? 39.536 20.994 -21.635 1.00 24.81 89 GLN A O 1
ATOM 691 N N . SER A 1 90 ? 38.415 22.910 -21.977 1.00 23.67 90 SER A N 1
ATOM 692 C CA . SER A 1 90 ? 37.510 22.499 -23.066 1.00 23.67 90 SER A CA 1
ATOM 693 C C . SER A 1 90 ? 38.193 22.780 -24.429 1.00 23.67 90 SER A C 1
ATOM 695 O O . SER A 1 90 ? 39.176 23.524 -24.414 1.00 23.67 90 SER A O 1
ATOM 697 N N . PRO A 1 91 ? 37.690 22.342 -25.611 1.00 39.91 91 PRO A N 1
ATOM 698 C CA . PRO A 1 91 ? 36.357 21.790 -25.883 1.00 39.91 91 PRO A CA 1
ATOM 699 C C . PRO A 1 91 ? 36.340 20.606 -26.877 1.00 39.91 91 PRO A C 1
ATOM 701 O O . PRO A 1 91 ? 36.800 20.723 -28.002 1.00 39.91 91 PRO A O 1
ATOM 704 N N . THR A 1 92 ? 35.703 19.492 -26.537 1.00 23.12 92 THR A N 1
ATOM 705 C CA . THR A 1 92 ? 34.987 18.643 -27.512 1.00 23.12 92 THR A CA 1
ATOM 706 C C . THR A 1 92 ? 34.014 17.766 -26.739 1.00 23.12 92 THR A C 1
ATOM 708 O O . THR A 1 92 ? 34.284 17.382 -25.604 1.00 23.12 92 THR A O 1
ATOM 711 N N . GLY A 1 93 ? 32.824 17.578 -27.309 1.00 31.88 93 GLY A N 1
ATOM 712 C CA . GLY A 1 93 ? 31.664 17.029 -26.620 1.00 31.88 93 GLY A CA 1
ATOM 713 C C . GLY A 1 93 ? 31.950 15.708 -25.918 1.00 31.88 93 GLY A C 1
ATOM 714 O O . GLY A 1 93 ? 32.340 14.743 -26.553 1.00 31.88 93 GLY A O 1
ATOM 715 N N . ASN A 1 94 ? 31.699 15.689 -24.616 1.00 26.28 94 ASN A N 1
ATOM 716 C CA . ASN A 1 94 ? 31.349 14.499 -23.864 1.00 26.28 94 ASN A CA 1
ATOM 717 C C . ASN A 1 94 ? 30.392 14.971 -22.778 1.00 26.28 94 ASN A C 1
ATOM 719 O O . ASN A 1 94 ? 30.791 15.458 -21.720 1.00 26.28 94 ASN A O 1
ATOM 723 N N . THR A 1 95 ? 29.102 14.896 -23.096 1.00 27.39 95 THR A N 1
ATOM 724 C CA . THR A 1 95 ? 28.048 14.879 -22.091 1.00 27.39 95 THR A CA 1
ATOM 725 C C . THR A 1 95 ? 28.400 13.736 -21.153 1.00 27.39 95 THR A C 1
ATOM 727 O O . THR A 1 95 ? 28.425 12.588 -21.585 1.00 27.39 95 THR A O 1
ATOM 730 N N . ALA A 1 96 ? 28.747 14.054 -19.907 1.00 29.97 96 ALA A N 1
ATOM 731 C CA . ALA A 1 96 ? 28.836 13.067 -18.847 1.00 29.97 96 ALA A CA 1
ATOM 732 C C . ALA A 1 96 ? 27.490 12.329 -18.815 1.00 29.97 96 ALA A C 1
ATOM 734 O O . ALA A 1 96 ? 26.475 12.902 -18.413 1.00 29.97 96 ALA A O 1
ATOM 735 N N . GLY A 1 97 ? 27.487 11.117 -19.374 1.00 31.20 97 GLY A N 1
ATOM 736 C CA . GLY A 1 97 ? 26.341 10.227 -19.429 1.00 31.20 97 GLY A CA 1
ATOM 737 C C . GLY A 1 97 ? 25.935 9.930 -18.001 1.00 31.20 97 GLY A C 1
ATOM 738 O O . GLY A 1 97 ? 26.712 9.396 -17.217 1.00 31.20 97 GLY A O 1
ATOM 739 N N . GLY A 1 98 ? 24.763 10.423 -17.622 1.00 32.28 98 GLY A N 1
ATOM 740 C CA . GLY A 1 98 ? 24.164 10.080 -16.350 1.00 32.28 98 GLY A CA 1
ATOM 741 C C . GLY A 1 98 ? 23.793 8.605 -16.365 1.00 32.28 98 GLY A C 1
ATOM 742 O O . GLY A 1 98 ? 23.175 8.139 -17.320 1.00 32.28 98 GLY A O 1
ATOM 743 N N . THR A 1 99 ? 24.122 7.929 -15.270 1.00 34.94 99 THR A N 1
ATOM 744 C CA . THR A 1 99 ? 23.797 6.537 -14.961 1.00 34.94 99 THR A CA 1
ATOM 745 C C . THR A 1 99 ? 22.367 6.194 -15.383 1.00 34.94 99 THR A C 1
ATOM 747 O O . THR A 1 99 ? 21.403 6.578 -14.711 1.00 34.94 99 THR A O 1
ATOM 750 N N . LEU A 1 100 ? 22.202 5.483 -16.502 1.00 39.34 100 LEU A N 1
ATOM 751 C CA . LEU A 1 100 ? 20.886 4.998 -16.913 1.00 39.34 100 LEU A CA 1
ATOM 752 C C . LEU A 1 100 ? 20.496 3.792 -16.051 1.00 39.34 100 LEU A C 1
ATOM 754 O O . LEU A 1 100 ? 21.082 2.713 -16.113 1.00 39.34 100 LEU A O 1
ATOM 758 N N . ASN A 1 101 ? 19.486 4.004 -15.206 1.00 38.47 101 ASN A N 1
ATOM 759 C CA . ASN A 1 101 ? 18.898 2.989 -14.341 1.00 38.47 101 ASN A CA 1
ATOM 760 C C . ASN A 1 101 ? 18.124 1.959 -15.188 1.00 38.47 101 ASN A C 1
ATOM 762 O O . ASN A 1 101 ? 16.991 2.212 -15.582 1.00 38.47 101 ASN A O 1
ATOM 766 N N . TYR A 1 102 ? 18.701 0.774 -15.417 1.00 39.47 102 TYR A N 1
ATOM 767 C CA . TYR A 1 102 ? 17.987 -0.396 -15.967 1.00 39.47 102 TYR A CA 1
ATOM 768 C C . TYR A 1 102 ? 17.056 -1.077 -14.952 1.00 39.47 102 TYR A C 1
ATOM 770 O O . TYR A 1 102 ? 16.364 -2.045 -15.275 1.00 39.47 102 TYR A O 1
ATOM 778 N N . ALA A 1 103 ? 17.029 -0.597 -13.708 1.00 45.66 103 ALA A N 1
ATOM 779 C CA . ALA A 1 103 ? 15.970 -0.961 -12.786 1.00 45.66 103 ALA A CA 1
ATOM 780 C C . ALA A 1 103 ? 14.653 -0.355 -13.301 1.00 45.66 103 ALA A C 1
ATOM 782 O O . ALA A 1 103 ? 14.654 0.822 -13.672 1.00 45.66 103 ALA A O 1
ATOM 783 N N . PRO A 1 104 ? 13.528 -1.100 -13.303 1.00 52.56 104 PRO A N 1
ATOM 784 C CA . PRO A 1 104 ? 12.232 -0.469 -13.501 1.00 52.56 104 PRO A CA 1
ATOM 785 C C . PRO A 1 104 ? 12.142 0.721 -12.548 1.00 52.56 104 PRO A C 1
ATOM 787 O O . PRO A 1 104 ? 12.528 0.615 -11.379 1.00 52.56 104 PRO A O 1
ATOM 790 N N . VAL A 1 105 ? 11.698 1.866 -13.059 1.00 65.69 105 VAL A N 1
ATOM 791 C CA . VAL A 1 105 ? 11.493 3.047 -12.224 1.00 65.69 105 VAL A CA 1
ATOM 792 C C . VAL A 1 105 ? 10.362 2.704 -11.259 1.00 65.69 105 VAL A C 1
ATOM 794 O O . VAL A 1 105 ? 9.191 2.720 -11.621 1.00 65.69 105 VAL A O 1
ATOM 797 N N . VAL A 1 106 ? 10.729 2.308 -10.040 1.00 69.81 106 VAL A N 1
ATOM 798 C CA . VAL A 1 106 ? 9.783 2.038 -8.960 1.00 69.81 106 VAL A CA 1
ATOM 799 C C . VAL A 1 106 ? 9.596 3.332 -8.189 1.00 69.81 106 VAL A C 1
ATOM 801 O O . VAL A 1 106 ? 10.498 3.764 -7.461 1.00 69.81 106 VAL A O 1
ATOM 804 N N . ASP A 1 107 ? 8.420 3.932 -8.346 1.00 78.38 107 ASP A N 1
ATOM 805 C CA . ASP A 1 107 ? 7.965 4.963 -7.424 1.00 78.38 107 ASP A CA 1
ATOM 806 C C . ASP A 1 107 ? 7.505 4.288 -6.124 1.00 78.38 107 ASP A C 1
ATOM 808 O O . ASP A 1 107 ? 6.690 3.365 -6.129 1.00 78.38 107 ASP A O 1
ATOM 812 N N . GLU A 1 108 ? 8.081 4.707 -5.002 1.00 82.38 108 GLU A N 1
ATOM 813 C CA . GLU A 1 108 ? 7.772 4.168 -3.678 1.00 82.38 108 GLU A CA 1
ATOM 814 C C . GLU A 1 108 ? 7.284 5.318 -2.806 1.00 82.38 108 GLU A C 1
ATOM 816 O O . GLU A 1 108 ? 8.079 6.112 -2.295 1.00 82.38 108 GLU A O 1
ATOM 821 N N . ALA A 1 109 ? 5.970 5.373 -2.611 1.00 84.94 109 ALA A N 1
ATOM 822 C CA . ALA A 1 109 ? 5.325 6.294 -1.693 1.00 84.94 109 ALA A CA 1
ATOM 823 C C . ALA A 1 109 ? 4.817 5.516 -0.476 1.00 84.94 109 ALA A C 1
ATOM 825 O O . ALA A 1 109 ? 3.992 4.611 -0.592 1.00 84.94 109 ALA A O 1
ATOM 826 N N . GLY A 1 110 ? 5.293 5.865 0.718 1.00 89.56 110 GLY A N 1
ATOM 827 C CA . GLY A 1 1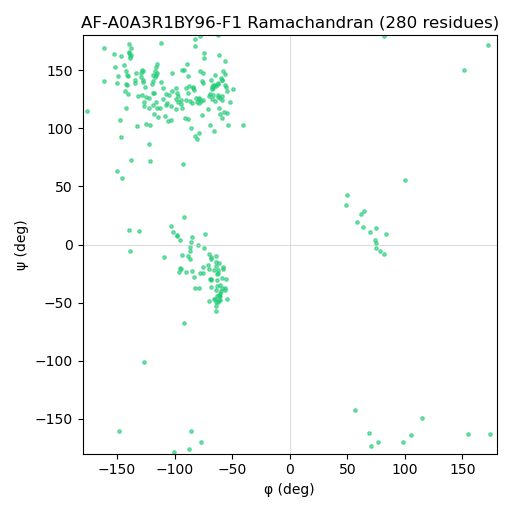10 ? 4.839 5.211 1.941 1.00 89.56 110 GLY A CA 1
ATOM 828 C C . GLY A 1 110 ? 5.627 5.624 3.170 1.00 89.56 110 GLY A C 1
ATOM 829 O O . GLY A 1 110 ? 6.652 6.295 3.085 1.00 89.56 110 GLY A O 1
ATOM 830 N N . TYR A 1 111 ? 5.142 5.190 4.330 1.00 92.38 111 TYR A N 1
ATOM 831 C CA . TYR A 1 111 ? 5.914 5.261 5.557 1.00 92.38 111 TYR A CA 1
ATOM 832 C C . TYR A 1 111 ? 6.924 4.115 5.561 1.00 92.38 111 TYR A C 1
ATOM 834 O O . TYR A 1 111 ? 6.548 2.949 5.446 1.00 92.38 111 TYR A O 1
ATOM 842 N N . ASN A 1 112 ? 8.199 4.439 5.746 1.00 90.44 112 ASN A N 1
ATOM 843 C CA . ASN A 1 112 ? 9.268 3.468 5.886 1.00 90.44 112 ASN A CA 1
ATOM 844 C C . ASN A 1 112 ? 10.017 3.726 7.194 1.00 90.44 112 ASN A C 1
ATOM 846 O O . ASN A 1 112 ? 10.847 4.627 7.304 1.00 90.44 112 ASN A O 1
ATOM 850 N N . GLY A 1 113 ? 9.755 2.890 8.196 1.00 87.19 113 GLY A N 1
ATOM 851 C CA . GLY A 1 113 ? 10.388 2.999 9.508 1.00 87.19 113 GLY A CA 1
ATOM 852 C C . GLY A 1 113 ? 11.907 2.790 9.506 1.00 87.19 113 GLY A C 1
ATOM 853 O O . GLY A 1 113 ? 12.557 3.051 10.512 1.00 87.19 113 GLY A O 1
ATOM 854 N N . ARG A 1 114 ? 12.513 2.339 8.401 1.00 86.25 114 ARG A N 1
ATOM 855 C CA . ARG A 1 114 ? 13.977 2.247 8.265 1.00 86.25 114 ARG A CA 1
ATOM 856 C C . ARG A 1 114 ? 14.618 3.541 7.763 1.00 86.25 114 ARG A C 1
ATOM 858 O O . ARG A 1 114 ? 15.842 3.602 7.699 1.00 86.25 114 ARG A O 1
ATOM 865 N N . ARG A 1 115 ? 13.825 4.555 7.402 1.00 81.56 115 ARG A N 1
ATOM 866 C CA . ARG A 1 115 ? 14.317 5.844 6.901 1.00 81.56 115 ARG A CA 1
ATOM 867 C C . ARG A 1 115 ? 14.333 6.904 8.000 1.00 81.56 115 ARG A C 1
ATOM 869 O O . ARG A 1 115 ? 13.342 7.097 8.707 1.00 81.56 115 ARG A O 1
ATOM 876 N N . GLY A 1 116 ? 15.443 7.638 8.061 1.00 84.69 116 GLY A N 1
ATOM 877 C CA . GLY A 1 116 ? 15.600 8.813 8.916 1.00 84.69 116 GLY A CA 1
ATOM 878 C C . GLY A 1 116 ? 15.356 8.526 10.398 1.00 84.69 116 GLY A C 1
ATOM 879 O O . GLY A 1 116 ? 15.705 7.464 10.912 1.00 84.69 116 GLY A O 1
ATOM 880 N N . ASP A 1 117 ? 14.731 9.485 11.071 1.00 85.88 117 ASP A N 1
ATOM 881 C CA . ASP A 1 117 ? 14.350 9.420 12.486 1.00 85.88 117 ASP A CA 1
ATOM 882 C C . ASP A 1 117 ? 12.994 8.723 12.725 1.00 85.88 117 ASP A C 1
ATOM 884 O O . ASP A 1 117 ? 12.476 8.708 13.842 1.00 85.88 117 ASP A O 1
ATOM 888 N N . GLY A 1 118 ? 12.401 8.151 11.671 1.00 88.00 118 GLY A N 1
ATOM 889 C CA . GLY A 1 118 ? 11.105 7.487 11.724 1.00 88.00 118 GLY A CA 1
ATOM 890 C C . GLY A 1 118 ? 9.904 8.428 11.827 1.00 88.00 118 GLY A C 1
ATOM 891 O O . GLY A 1 118 ? 8.789 7.919 11.952 1.00 88.00 118 GLY A O 1
ATOM 892 N N . THR A 1 119 ? 10.087 9.754 11.776 1.00 91.50 119 THR A N 1
ATOM 893 C CA . THR A 1 119 ? 8.984 10.726 11.796 1.00 91.50 119 THR A CA 1
ATOM 894 C C . THR A 1 119 ? 8.306 10.841 10.431 1.00 91.50 119 THR A C 1
ATOM 896 O O . THR A 1 119 ? 8.926 10.688 9.379 1.00 91.50 119 THR A O 1
ATOM 899 N N . LEU A 1 120 ? 7.004 11.141 10.442 1.00 92.44 120 LEU A N 1
ATOM 900 C CA . LEU A 1 120 ? 6.222 11.389 9.227 1.00 92.44 120 LEU A CA 1
ATOM 901 C C . LEU A 1 120 ? 6.758 12.605 8.447 1.00 92.44 120 LEU A C 1
ATOM 903 O O . LEU A 1 120 ? 6.929 12.533 7.231 1.00 92.44 120 LEU A O 1
ATOM 907 N N . ALA A 1 121 ? 7.088 13.693 9.150 1.00 90.12 121 ALA A N 1
ATOM 908 C CA . ALA A 1 121 ? 7.562 14.935 8.540 1.00 90.12 121 ALA A CA 1
ATOM 909 C C . ALA A 1 121 ? 8.892 14.752 7.789 1.00 90.12 121 ALA A C 1
ATOM 911 O O . ALA A 1 121 ? 9.013 15.195 6.648 1.00 90.12 121 ALA A O 1
ATOM 912 N N . ALA A 1 122 ? 9.858 14.032 8.375 1.00 88.25 122 ALA A N 1
ATOM 913 C CA . ALA A 1 122 ? 11.130 13.728 7.712 1.00 88.25 122 ALA A CA 1
ATOM 914 C C . ALA A 1 122 ? 10.964 12.845 6.461 1.00 88.25 122 ALA A C 1
ATOM 916 O O . ALA A 1 122 ? 11.857 12.788 5.618 1.00 88.25 122 ALA A O 1
ATOM 917 N N . GLN A 1 123 ? 9.822 12.164 6.328 1.00 88.19 123 GLN A N 1
ATOM 918 C CA . GLN A 1 123 ? 9.483 11.309 5.190 1.00 88.19 123 GLN A CA 1
ATOM 919 C C . GLN A 1 123 ? 8.523 11.983 4.195 1.00 88.19 123 GLN A C 1
ATOM 921 O O . GLN A 1 123 ? 8.019 11.319 3.297 1.00 88.19 123 GLN A O 1
ATOM 926 N N . GLY A 1 124 ? 8.278 13.293 4.324 1.00 87.50 124 GLY A N 1
ATOM 927 C CA . GLY A 1 124 ? 7.509 14.071 3.346 1.00 87.50 124 GLY A CA 1
ATOM 928 C C . GLY A 1 124 ? 5.987 14.006 3.502 1.00 87.50 124 GLY A C 1
ATOM 929 O O . GLY A 1 124 ? 5.268 14.537 2.653 1.00 87.50 124 GLY A O 1
ATOM 930 N N . TRP A 1 125 ? 5.480 13.415 4.586 1.00 91.19 125 TRP A N 1
ATOM 931 C CA . TRP A 1 125 ? 4.055 13.445 4.912 1.00 91.19 125 TRP A CA 1
ATOM 932 C C . TRP A 1 125 ? 3.659 14.854 5.352 1.00 91.19 125 TRP A C 1
ATOM 934 O O . TRP A 1 125 ? 4.149 15.366 6.359 1.00 91.19 125 TRP A O 1
ATOM 944 N N . LYS A 1 126 ? 2.777 15.491 4.580 1.00 87.06 126 LYS A N 1
ATOM 945 C CA . LYS A 1 126 ? 2.400 16.902 4.777 1.00 87.06 126 LYS A CA 1
ATOM 946 C C . LYS A 1 126 ? 1.204 17.070 5.703 1.00 87.06 126 LYS A C 1
ATOM 948 O O . LYS A 1 126 ? 1.039 18.125 6.308 1.00 87.06 126 LYS A O 1
ATOM 953 N N . THR A 1 127 ? 0.383 16.034 5.818 1.00 92.38 127 THR A N 1
ATOM 954 C CA . THR A 1 127 ? -0.809 16.042 6.659 1.00 92.38 127 THR A CA 1
ATOM 955 C C . THR A 1 127 ? -0.730 14.875 7.620 1.00 92.38 127 THR A C 1
ATOM 957 O O . THR A 1 127 ? -0.539 13.738 7.199 1.00 92.38 127 THR A O 1
ATOM 960 N N . ALA A 1 128 ? -0.877 15.171 8.907 1.00 94.94 128 ALA A N 1
ATOM 961 C CA . ALA A 1 128 ? -1.015 14.199 9.979 1.00 94.94 128 ALA A CA 1
ATOM 962 C C . ALA A 1 128 ? -1.929 14.816 11.045 1.00 94.94 128 ALA A C 1
ATOM 964 O O . ALA A 1 128 ? -1.545 15.769 11.719 1.00 94.94 128 ALA A O 1
ATOM 965 N N . THR A 1 129 ? -3.167 14.334 11.145 1.00 95.88 129 THR A N 1
ATOM 966 C CA . THR A 1 129 ? -4.209 14.940 11.994 1.00 95.88 129 THR A CA 1
ATOM 967 C C . THR A 1 129 ? -5.030 13.875 12.711 1.00 95.88 129 THR A C 1
ATOM 969 O O . THR A 1 129 ? -5.074 12.731 12.264 1.00 95.88 129 THR A O 1
ATOM 972 N N . GLY A 1 130 ? -5.721 14.252 13.792 1.00 95.06 130 GLY A N 1
ATOM 973 C CA . GLY A 1 130 ? -6.706 13.408 14.489 1.00 95.06 130 GLY A CA 1
ATOM 974 C C . GLY A 1 130 ? -6.136 12.282 15.362 1.00 95.06 130 GLY A C 1
ATOM 975 O O . GLY A 1 130 ? -6.895 11.514 15.952 1.00 95.06 130 GLY A O 1
ATOM 976 N N . ALA A 1 131 ? -4.811 12.162 15.446 1.00 96.38 131 ALA A N 1
ATOM 977 C CA . ALA A 1 131 ? -4.110 11.198 16.287 1.00 96.38 131 ALA A CA 1
ATOM 978 C C . ALA A 1 131 ? -2.727 11.725 16.688 1.00 96.38 131 ALA A C 1
ATOM 980 O O . ALA A 1 131 ? -2.180 12.634 16.060 1.00 96.38 131 ALA A O 1
ATOM 981 N N . THR A 1 132 ? -2.143 11.094 17.702 1.00 96.69 132 THR A N 1
ATOM 982 C CA . THR A 1 132 ? -0.728 11.235 18.040 1.00 96.69 132 THR A CA 1
ATOM 983 C C . THR A 1 132 ? 0.075 10.178 17.288 1.00 96.69 132 THR A C 1
ATOM 985 O O . THR A 1 132 ? -0.184 8.979 17.418 1.00 96.69 132 THR A O 1
ATOM 988 N N . PHE A 1 133 ? 1.067 10.626 16.520 1.00 97.00 133 PHE A N 1
ATOM 989 C CA . PHE A 1 133 ? 1.943 9.782 15.709 1.00 97.00 133 PHE A CA 1
ATOM 990 C C . PHE A 1 133 ? 3.338 9.752 16.330 1.00 97.00 133 PHE A C 1
ATOM 992 O O . PHE A 1 133 ? 4.048 10.756 16.328 1.00 97.00 133 PHE A O 1
ATOM 999 N N . THR A 1 134 ? 3.736 8.609 16.880 1.00 96.75 134 THR A N 1
ATOM 1000 C CA . THR A 1 134 ? 4.997 8.478 17.617 1.00 96.75 134 THR A CA 1
ATOM 1001 C C . THR A 1 134 ? 5.872 7.401 16.986 1.00 96.75 134 THR A C 1
ATOM 1003 O O . THR A 1 134 ? 5.489 6.229 16.998 1.00 96.75 134 THR A O 1
ATOM 1006 N N . PRO A 1 135 ? 7.063 7.746 16.473 1.00 95.75 135 PRO A N 1
ATOM 1007 C CA . PRO A 1 135 ? 8.050 6.750 16.082 1.00 95.75 135 PRO A CA 1
ATOM 1008 C C . PRO A 1 135 ? 8.523 5.984 17.320 1.00 95.75 135 PRO A C 1
ATOM 1010 O O . PRO A 1 135 ? 9.002 6.570 18.290 1.00 95.75 135 PRO A O 1
ATOM 1013 N N . GLN A 1 136 ? 8.397 4.664 17.300 1.00 95.44 136 GLN A N 1
ATOM 1014 C CA . GLN A 1 136 ? 8.915 3.776 18.341 1.00 95.44 136 GLN A CA 1
ATOM 1015 C C . GLN A 1 136 ? 9.980 2.875 17.739 1.00 95.44 136 GLN A C 1
ATOM 1017 O O . GLN A 1 136 ? 9.856 2.495 16.581 1.00 95.44 136 GLN A O 1
ATOM 1022 N N . ARG A 1 137 ? 11.020 2.509 18.497 1.00 93.62 137 ARG A N 1
ATOM 1023 C CA . ARG A 1 137 ? 12.064 1.608 17.981 1.00 93.62 137 ARG A CA 1
ATOM 1024 C C . ARG A 1 137 ? 11.452 0.304 17.483 1.00 93.62 137 ARG A C 1
ATOM 1026 O O . ARG A 1 137 ? 10.578 -0.268 18.135 1.00 93.62 137 ARG A O 1
ATOM 1033 N N . ASN A 1 138 ? 11.929 -0.157 16.332 1.00 91.56 138 ASN A N 1
ATOM 1034 C CA . ASN A 1 138 ? 11.484 -1.422 15.777 1.00 91.56 138 ASN A CA 1
ATOM 1035 C C . ASN A 1 138 ? 11.858 -2.564 16.745 1.00 91.56 138 ASN A C 1
ATOM 1037 O O . ASN A 1 138 ? 13.022 -2.650 17.147 1.00 91.56 138 ASN A O 1
ATOM 1041 N N . PRO A 1 139 ? 10.904 -3.425 17.148 1.00 87.44 139 PRO A N 1
ATOM 1042 C CA . PRO A 1 139 ? 11.174 -4.507 18.095 1.00 87.44 139 PRO A CA 1
ATOM 1043 C C . PRO A 1 139 ? 12.041 -5.632 17.515 1.00 87.44 139 PRO A C 1
ATOM 1045 O O . PRO A 1 139 ? 12.442 -6.521 18.255 1.00 87.44 139 PRO A O 1
ATOM 1048 N N . ASP A 1 140 ? 12.324 -5.623 16.211 1.00 84.50 140 ASP A N 1
ATOM 1049 C CA . ASP A 1 140 ? 13.064 -6.691 15.538 1.00 84.50 140 ASP A CA 1
ATOM 1050 C C . ASP A 1 140 ? 14.590 -6.633 15.710 1.00 84.50 140 ASP A C 1
ATOM 1052 O O . ASP A 1 140 ? 15.301 -7.467 15.156 1.00 84.50 140 ASP A O 1
ATOM 1056 N N . GLY A 1 141 ? 15.104 -5.640 16.440 1.00 82.81 141 GLY A N 1
ATOM 1057 C CA . GLY A 1 141 ? 16.534 -5.492 16.717 1.00 82.81 141 GLY A CA 1
ATOM 1058 C C . GLY A 1 141 ? 17.374 -4.992 15.537 1.00 82.81 141 GLY A C 1
ATOM 1059 O O . GLY A 1 141 ? 18.551 -4.695 15.720 1.00 82.81 141 GLY A O 1
ATOM 1060 N N . ASN A 1 142 ? 16.789 -4.795 14.352 1.00 86.31 142 ASN A N 1
ATOM 1061 C CA . ASN A 1 142 ? 17.513 -4.396 13.139 1.00 86.31 142 ASN A CA 1
ATOM 1062 C C . ASN A 1 142 ? 17.561 -2.865 12.943 1.00 86.31 142 ASN A C 1
ATOM 1064 O O . ASN A 1 142 ? 17.698 -2.370 11.823 1.00 86.31 142 ASN A O 1
ATOM 1068 N N . GLY A 1 143 ? 17.416 -2.097 14.029 1.00 85.69 143 GLY A N 1
ATOM 1069 C CA . GLY A 1 143 ? 17.345 -0.632 14.003 1.00 85.69 143 GLY A CA 1
ATOM 1070 C C . GLY A 1 143 ? 16.043 -0.081 13.402 1.00 85.69 143 GLY A C 1
ATOM 1071 O O . GLY A 1 143 ? 15.111 -0.816 13.102 1.00 85.69 143 GLY A O 1
ATOM 1072 N N . GLY A 1 144 ? 15.947 1.235 13.219 1.00 91.62 144 GLY A N 1
ATOM 1073 C CA . GLY A 1 144 ? 14.740 1.878 12.686 1.00 91.62 144 GLY A CA 1
ATOM 1074 C C . GLY A 1 144 ? 13.536 1.847 13.637 1.00 91.62 144 GLY A C 1
ATOM 1075 O O . GLY A 1 144 ? 13.672 1.645 14.848 1.00 91.62 144 GLY A O 1
ATOM 1076 N N . TYR A 1 145 ? 12.352 2.069 13.070 1.00 93.56 145 TYR A N 1
ATOM 1077 C CA . TYR A 1 145 ? 11.141 2.445 13.789 1.00 93.56 145 TYR A CA 1
ATOM 1078 C C . TYR A 1 145 ? 9.888 1.711 13.294 1.00 93.56 145 TYR A C 1
ATOM 1080 O O . TYR A 1 145 ? 9.850 1.148 12.200 1.00 93.56 145 TYR A O 1
ATOM 1088 N N . ILE A 1 146 ? 8.851 1.743 14.123 1.00 95.12 146 ILE A N 1
ATOM 1089 C CA . ILE A 1 146 ? 7.448 1.534 13.772 1.00 95.12 146 ILE A CA 1
ATOM 1090 C C . ILE A 1 146 ? 6.694 2.829 14.084 1.00 95.12 146 ILE A C 1
ATOM 1092 O O . ILE A 1 146 ? 7.052 3.544 15.024 1.00 95.12 146 ILE A O 1
ATOM 1096 N N . LEU A 1 147 ? 5.640 3.126 13.329 1.00 96.88 147 LEU A N 1
ATOM 1097 C CA . LEU A 1 147 ? 4.780 4.266 13.623 1.00 96.88 147 LEU A CA 1
ATOM 1098 C C . LEU A 1 147 ? 3.671 3.833 14.581 1.00 96.88 147 LEU A C 1
ATOM 1100 O O . LEU A 1 147 ? 2.759 3.106 14.190 1.00 96.88 147 LEU A O 1
ATOM 1104 N N . ASN A 1 148 ? 3.743 4.271 15.835 1.00 96.88 148 ASN A N 1
ATOM 1105 C CA . ASN A 1 148 ? 2.642 4.106 16.772 1.00 96.88 148 ASN A CA 1
ATOM 1106 C C . ASN A 1 148 ? 1.608 5.210 16.545 1.00 96.88 148 ASN A C 1
ATOM 1108 O O . ASN A 1 148 ? 1.950 6.391 16.586 1.00 96.88 148 ASN A O 1
ATOM 1112 N N . ILE A 1 149 ? 0.354 4.818 16.330 1.00 97.00 149 ILE A N 1
ATOM 1113 C CA . ILE A 1 149 ? -0.763 5.733 16.087 1.00 97.00 149 ILE A CA 1
ATOM 1114 C C . ILE A 1 149 ? -1.734 5.606 17.258 1.00 97.00 149 ILE A C 1
ATOM 1116 O O . ILE A 1 149 ? -2.399 4.583 17.414 1.00 97.00 149 ILE A O 1
ATOM 1120 N N . ALA A 1 150 ? -1.806 6.640 18.092 1.00 95.31 150 ALA A N 1
ATOM 1121 C CA . ALA A 1 150 ? -2.770 6.727 19.181 1.00 95.31 150 ALA A CA 1
ATOM 1122 C C . ALA A 1 150 ? -3.889 7.688 18.773 1.00 95.31 150 ALA A C 1
ATOM 1124 O O . ALA A 1 150 ? -3.669 8.896 18.689 1.00 95.31 150 ALA A O 1
ATOM 1125 N N . ARG A 1 151 ? -5.075 7.143 18.480 1.00 90.94 151 ARG A N 1
ATOM 1126 C CA . ARG A 1 151 ? -6.238 7.943 18.069 1.00 90.94 151 ARG A CA 1
ATOM 1127 C C . ARG A 1 151 ? -6.620 8.959 19.145 1.00 90.94 151 ARG A C 1
ATOM 1129 O O . ARG A 1 151 ? -6.595 8.634 20.332 1.00 90.94 151 ARG A O 1
ATOM 1136 N N . THR A 1 152 ? -7.053 10.136 18.717 1.00 92.81 152 THR A N 1
ATOM 1137 C CA . THR A 1 152 ? -7.777 11.067 19.583 1.00 92.81 152 THR A CA 1
ATOM 1138 C C . THR A 1 152 ? -9.250 10.667 19.593 1.00 92.81 152 THR A C 1
ATOM 1140 O O . THR A 1 152 ? -9.818 10.338 18.549 1.00 92.81 152 THR A O 1
ATOM 1143 N N . GLU A 1 153 ? -9.880 10.647 20.766 1.00 88.50 153 GLU A N 1
ATOM 1144 C CA . GLU A 1 153 ? -11.302 10.310 20.865 1.00 88.50 153 GLU A CA 1
ATOM 1145 C C . GLU A 1 153 ? -12.160 11.266 20.030 1.00 88.50 153 GLU A C 1
ATOM 1147 O O . GLU A 1 153 ? -11.896 12.465 19.956 1.00 88.50 153 GLU A O 1
ATOM 1152 N N . ASN A 1 154 ? -13.192 10.714 19.388 1.00 88.88 154 ASN A N 1
ATOM 1153 C CA . ASN A 1 154 ? -14.136 11.443 18.535 1.00 88.88 154 ASN A CA 1
ATOM 1154 C C . ASN A 1 154 ? -13.505 12.190 17.345 1.00 88.88 154 ASN A C 1
ATOM 1156 O O . ASN A 1 154 ? -14.142 13.069 16.767 1.00 88.88 154 ASN A O 1
ATOM 1160 N N . GLN A 1 155 ? -12.283 11.832 16.941 1.00 92.44 155 GLN A N 1
ATOM 1161 C CA . GLN A 1 155 ? -11.646 12.375 15.745 1.00 92.44 155 GLN A CA 1
ATOM 1162 C C . GLN A 1 155 ? -11.318 11.274 14.740 1.00 92.44 155 GLN A C 1
ATOM 1164 O O . GLN A 1 155 ? -10.815 10.203 15.085 1.00 92.44 155 GLN A O 1
ATOM 1169 N N . VAL A 1 156 ? -11.579 11.565 13.465 1.00 91.81 156 VAL A N 1
ATOM 1170 C CA . VAL A 1 156 ? -11.033 10.779 12.359 1.00 91.81 156 VAL A CA 1
ATOM 1171 C C . VAL A 1 156 ? -9.591 11.218 12.166 1.00 91.81 156 VAL A C 1
ATOM 1173 O O . VAL A 1 156 ? -9.317 12.397 11.928 1.00 91.81 156 VAL A O 1
ATOM 1176 N N . TRP A 1 157 ? -8.667 10.271 12.277 1.00 95.31 157 TRP A N 1
ATOM 1177 C CA . TRP A 1 157 ? -7.266 10.527 11.994 1.00 95.31 157 TRP A CA 1
ATOM 1178 C C . TRP A 1 157 ? -6.940 10.226 10.539 1.00 95.31 157 TRP A C 1
ATOM 1180 O O . TRP A 1 157 ? -7.547 9.356 9.915 1.00 95.31 157 TRP A O 1
ATOM 1190 N N . LYS A 1 158 ? -5.966 10.952 9.995 1.00 95.38 158 LYS A N 1
ATOM 1191 C CA . LYS A 1 158 ? -5.439 10.696 8.657 1.00 95.38 158 LYS A CA 1
ATOM 1192 C C . LYS A 1 158 ? -3.989 11.126 8.546 1.00 95.38 158 LYS A C 1
ATOM 1194 O O . LYS A 1 158 ? -3.553 12.052 9.233 1.00 95.38 158 LYS A O 1
ATOM 1199 N N . ILE A 1 159 ? -3.283 10.456 7.645 1.00 95.56 159 ILE A N 1
ATOM 1200 C CA . ILE A 1 159 ? -1.985 10.876 7.135 1.00 95.56 159 ILE A CA 1
ATOM 1201 C C . ILE A 1 159 ? -2.068 10.927 5.613 1.00 95.56 159 ILE A C 1
ATOM 1203 O O . ILE A 1 159 ? -2.644 10.028 5.003 1.00 95.56 159 ILE A O 1
ATOM 1207 N N . GLU A 1 160 ? -1.536 11.981 5.000 1.00 93.44 160 GLU A N 1
ATOM 1208 C CA . GLU A 1 160 ? -1.582 12.156 3.545 1.00 93.44 160 GLU A CA 1
ATOM 1209 C C . GLU A 1 160 ? -0.221 12.586 3.001 1.00 93.44 160 GLU A C 1
ATOM 1211 O O . GLU A 1 160 ? 0.498 13.409 3.582 1.00 93.44 160 GLU A O 1
ATOM 1216 N N . GLN A 1 161 ? 0.102 12.030 1.840 1.00 88.94 161 GLN A N 1
ATOM 1217 C CA . GLN A 1 161 ? 1.217 12.439 1.004 1.00 88.94 161 GLN A CA 1
ATOM 1218 C C . GLN A 1 161 ? 0.769 12.384 -0.462 1.00 88.94 161 GLN A C 1
ATOM 1220 O O . GLN A 1 161 ? -0.033 11.516 -0.821 1.00 88.94 161 GLN A O 1
ATOM 1225 N N . PRO A 1 162 ? 1.251 13.298 -1.315 1.00 84.69 162 PRO A N 1
ATOM 1226 C CA . PRO A 1 162 ? 0.978 13.228 -2.741 1.00 84.69 162 PRO A CA 1
ATOM 1227 C C . PRO A 1 162 ? 1.684 12.016 -3.361 1.00 84.69 162 PRO A C 1
ATOM 1229 O O . PRO A 1 162 ? 2.828 11.719 -3.020 1.00 84.69 162 PRO A O 1
ATOM 1232 N N . ILE A 1 163 ? 1.010 11.360 -4.302 1.00 86.62 163 ILE A N 1
ATOM 1233 C CA . ILE A 1 163 ? 1.615 10.382 -5.210 1.00 86.62 163 ILE A CA 1
ATOM 1234 C C . ILE A 1 163 ? 1.680 11.038 -6.585 1.00 86.62 163 ILE A C 1
ATOM 1236 O O . ILE A 1 163 ? 0.684 11.603 -7.035 1.00 86.62 163 ILE A O 1
ATOM 1240 N N . SER A 1 164 ? 2.849 11.001 -7.225 1.00 84.88 164 SER A N 1
ATOM 1241 C CA . SER A 1 164 ? 3.096 11.743 -8.466 1.00 84.88 164 SER A CA 1
ATOM 1242 C C . SER A 1 164 ? 2.246 11.224 -9.624 1.00 84.88 164 SER A C 1
ATOM 1244 O O . SER A 1 164 ? 1.629 12.015 -10.333 1.00 84.88 164 SER A O 1
ATOM 1246 N N . VAL A 1 165 ? 2.204 9.900 -9.810 1.00 87.56 165 VAL A N 1
ATOM 1247 C CA . VAL A 1 165 ? 1.487 9.262 -10.924 1.00 87.56 165 VAL A CA 1
ATOM 1248 C C . VAL A 1 165 ? 0.740 8.018 -10.422 1.00 87.56 165 VAL A C 1
ATOM 1250 O O . VAL A 1 165 ? 1.134 6.888 -10.697 1.00 87.56 165 VAL A O 1
ATOM 1253 N N . PRO A 1 166 ? -0.356 8.180 -9.660 1.00 89.12 166 PRO A N 1
ATOM 1254 C CA . PRO A 1 166 ? -1.066 7.049 -9.055 1.00 89.12 166 PRO A CA 1
ATOM 1255 C C . PRO A 1 166 ? -1.652 6.067 -10.083 1.00 89.12 166 PRO A C 1
ATOM 1257 O O . PRO A 1 166 ? -1.869 4.899 -9.762 1.00 89.12 166 PRO A O 1
ATOM 1260 N N . ILE A 1 167 ? -1.875 6.511 -11.327 1.00 91.19 167 ILE A N 1
ATOM 1261 C CA . ILE A 1 167 ? -2.392 5.656 -12.400 1.00 91.19 167 ILE A CA 1
ATOM 1262 C C . ILE A 1 167 ? -1.385 4.607 -12.893 1.00 91.19 167 ILE A C 1
ATOM 1264 O O . ILE A 1 167 ? -1.781 3.582 -13.453 1.00 91.19 167 ILE A O 1
ATOM 1268 N N . ASP A 1 168 ? -0.090 4.820 -12.656 1.00 90.62 168 ASP A N 1
ATOM 1269 C CA . ASP A 1 168 ? 0.962 3.888 -13.069 1.00 90.62 168 ASP A CA 1
ATOM 1270 C C . ASP A 1 168 ? 0.825 2.525 -12.387 1.00 90.62 168 ASP A C 1
ATOM 1272 O O . ASP A 1 168 ? 1.188 1.503 -12.968 1.00 90.62 168 ASP A O 1
ATOM 1276 N N . LEU A 1 169 ? 0.176 2.486 -11.220 1.00 90.62 169 LEU A N 1
ATOM 1277 C CA . LEU A 1 169 ? -0.155 1.249 -10.523 1.00 90.62 169 LEU A CA 1
ATOM 1278 C C . LEU A 1 169 ? -1.070 0.329 -11.356 1.00 90.62 169 LEU A C 1
ATOM 1280 O O . LEU A 1 169 ? -0.909 -0.889 -11.311 1.00 90.62 169 LEU A O 1
ATOM 1284 N N . LEU A 1 170 ? -1.990 0.888 -12.156 1.00 90.81 170 LEU A N 1
ATOM 1285 C CA . LEU A 1 170 ? -2.821 0.109 -13.087 1.00 90.81 170 LEU A CA 1
ATOM 1286 C C . LEU A 1 170 ? -2.090 -0.203 -14.396 1.00 90.81 170 LEU A C 1
ATOM 1288 O O . LEU A 1 170 ? -2.262 -1.287 -14.951 1.00 90.81 170 LEU A O 1
ATOM 1292 N N . LYS A 1 171 ? -1.284 0.735 -14.907 1.00 89.50 171 LYS A N 1
ATOM 1293 C CA . LYS A 1 171 ? -0.585 0.577 -16.195 1.00 89.50 171 LYS A CA 1
ATOM 1294 C C . LYS A 1 171 ? 0.524 -0.465 -16.119 1.00 89.50 171 LYS A C 1
ATOM 1296 O O . LYS A 1 171 ? 0.591 -1.357 -16.960 1.00 89.50 171 LYS A O 1
ATOM 1301 N N . TYR A 1 172 ? 1.368 -0.369 -15.099 1.00 88.94 172 TYR A N 1
ATOM 1302 C CA . TYR A 1 172 ? 2.596 -1.158 -14.979 1.00 88.94 172 TYR A CA 1
ATOM 1303 C C . TYR A 1 172 ? 2.524 -2.215 -13.879 1.00 88.94 172 TYR A C 1
ATOM 1305 O O . TYR A 1 172 ? 3.370 -3.104 -13.822 1.00 88.94 172 TYR A O 1
ATOM 1313 N N . GLY A 1 173 ? 1.488 -2.158 -13.042 1.00 90.62 173 GLY A N 1
ATOM 1314 C CA . GLY A 1 173 ? 1.343 -3.050 -11.905 1.00 90.62 173 GLY A CA 1
ATOM 1315 C C . GLY A 1 173 ? 2.169 -2.572 -10.722 1.00 90.62 173 GLY A C 1
ATOM 1316 O O . GLY A 1 173 ? 2.840 -1.542 -10.756 1.00 90.62 173 GLY A O 1
ATOM 1317 N N . GLY A 1 174 ? 2.095 -3.321 -9.632 1.00 91.81 174 GLY A N 1
ATOM 1318 C CA . GLY A 1 174 ? 2.765 -2.940 -8.400 1.00 91.81 174 GLY A CA 1
ATOM 1319 C C . GLY A 1 174 ? 2.095 -3.535 -7.182 1.00 91.81 174 GLY A C 1
ATOM 1320 O O . GLY A 1 174 ? 1.347 -4.516 -7.266 1.00 91.81 174 GLY A O 1
ATOM 1321 N N . ARG A 1 175 ? 2.410 -2.960 -6.022 1.00 93.94 175 ARG A N 1
ATOM 1322 C CA . ARG A 1 175 ? 1.911 -3.444 -4.739 1.00 93.94 175 ARG A CA 1
ATOM 1323 C C . ARG A 1 175 ? 1.582 -2.294 -3.810 1.00 93.94 175 ARG A C 1
ATOM 1325 O O . ARG A 1 175 ? 2.374 -1.371 -3.658 1.00 93.94 175 ARG A O 1
ATOM 1332 N N . LEU A 1 176 ? 0.453 -2.420 -3.126 1.00 95.38 176 LEU A N 1
ATOM 1333 C CA . LEU A 1 176 ? 0.228 -1.735 -1.859 1.00 95.38 176 LEU A CA 1
ATOM 1334 C C . LEU A 1 176 ? 0.549 -2.740 -0.761 1.00 95.38 176 LEU A C 1
ATOM 1336 O O . LEU A 1 176 ? -0.052 -3.808 -0.743 1.00 95.38 176 LEU A O 1
ATOM 1340 N N . SER A 1 177 ? 1.478 -2.421 0.138 1.00 95.81 177 SER A N 1
ATOM 1341 C CA . SER A 1 177 ? 1.868 -3.312 1.235 1.00 95.81 177 SER A CA 1
ATOM 1342 C C . SER A 1 177 ? 1.793 -2.615 2.587 1.00 95.81 177 SER A C 1
ATOM 1344 O O . SER A 1 177 ? 2.198 -1.461 2.720 1.00 95.81 177 SER A O 1
ATOM 1346 N N . CYS A 1 178 ? 1.346 -3.338 3.607 1.00 96.94 178 CYS A N 1
ATOM 1347 C CA . CYS A 1 178 ? 1.290 -2.879 4.983 1.00 96.94 178 CYS A CA 1
ATOM 1348 C C . CYS A 1 178 ? 1.647 -4.018 5.939 1.00 96.94 178 CYS A C 1
ATOM 1350 O O . CYS A 1 178 ? 1.179 -5.144 5.788 1.00 96.94 178 CYS A O 1
ATOM 1352 N N . LYS A 1 179 ? 2.446 -3.707 6.960 1.00 96.44 179 LYS A N 1
ATOM 1353 C CA . LYS A 1 179 ? 2.622 -4.557 8.136 1.00 96.44 179 LYS A CA 1
ATOM 1354 C C . LYS A 1 179 ? 2.101 -3.794 9.343 1.00 96.44 179 LYS A C 1
ATOM 1356 O O . LYS A 1 179 ? 2.582 -2.696 9.623 1.00 96.44 179 LYS A O 1
ATOM 1361 N N . PHE A 1 180 ? 1.139 -4.367 10.051 1.00 97.69 180 PHE A N 1
ATOM 1362 C CA . PHE A 1 180 ? 0.440 -3.689 11.137 1.00 97.69 180 PHE A CA 1
ATOM 1363 C C . PHE A 1 180 ? 0.198 -4.629 12.312 1.00 97.69 180 PHE A C 1
ATOM 1365 O O . PHE A 1 180 ? 0.325 -5.843 12.196 1.00 97.69 180 PHE A O 1
ATOM 1372 N N . ARG A 1 181 ? -0.153 -4.048 13.455 1.00 96.88 181 ARG A N 1
ATOM 1373 C CA . ARG A 1 181 ? -0.757 -4.761 14.577 1.00 96.88 181 ARG A CA 1
ATOM 1374 C C . ARG A 1 181 ? -1.810 -3.875 15.206 1.00 96.88 181 ARG A C 1
ATOM 1376 O O . ARG A 1 181 ? -1.620 -2.658 15.269 1.00 96.88 181 ARG A O 1
ATOM 1383 N N . LEU A 1 182 ? -2.882 -4.476 15.695 1.00 97.06 182 LEU A N 1
ATOM 1384 C CA . LEU A 1 182 ? -3.874 -3.771 16.495 1.00 97.06 182 LEU A CA 1
ATOM 1385 C C . LEU A 1 182 ? -3.520 -3.932 17.977 1.00 97.06 182 LEU A C 1
ATOM 1387 O O . LEU A 1 182 ? -2.853 -4.881 18.386 1.00 97.06 182 LEU A O 1
ATOM 1391 N N . LYS A 1 183 ? -3.880 -2.947 18.797 1.00 94.75 183 LYS A N 1
ATOM 1392 C CA . LYS A 1 183 ? -3.653 -2.975 20.245 1.00 94.75 183 LYS A CA 1
ATOM 1393 C C . LYS A 1 183 ? -4.959 -2.652 20.947 1.00 94.75 183 LYS A C 1
ATOM 1395 O O . LYS A 1 183 ? -5.705 -1.792 20.494 1.00 94.75 183 LYS A O 1
ATOM 1400 N N . GLY A 1 184 ? -5.181 -3.305 22.083 1.00 93.94 184 GLY A N 1
ATOM 1401 C CA . GLY A 1 184 ? -6.378 -3.126 22.897 1.00 93.94 184 GLY A CA 1
ATOM 1402 C C . GLY A 1 184 ? -7.218 -4.394 22.937 1.00 93.94 184 GLY A C 1
ATOM 1403 O O . GLY A 1 184 ? -6.673 -5.498 22.886 1.00 93.94 184 GLY A O 1
ATOM 1404 N N . THR A 1 185 ? -8.525 -4.204 23.065 1.00 95.00 185 THR A N 1
ATOM 1405 C CA . THR A 1 185 ? -9.545 -5.252 23.125 1.00 95.00 185 THR A CA 1
ATOM 1406 C C . THR A 1 185 ? -10.457 -5.151 21.911 1.00 95.00 185 THR A C 1
ATOM 1408 O O . THR A 1 185 ? -10.731 -4.049 21.433 1.00 95.00 185 THR A O 1
ATOM 1411 N N . ILE A 1 186 ? -10.961 -6.287 21.434 1.00 96.56 186 ILE A N 1
ATOM 1412 C CA . ILE A 1 186 ? -11.886 -6.305 20.302 1.00 96.56 186 ILE A CA 1
ATOM 1413 C C . ILE A 1 186 ? -13.195 -5.583 20.650 1.00 96.56 186 ILE A C 1
ATOM 1415 O O . ILE A 1 186 ? -13.765 -5.773 21.722 1.00 96.56 186 ILE A O 1
ATOM 1419 N N . THR A 1 187 ? -13.676 -4.762 19.721 1.00 96.38 187 THR A N 1
ATOM 1420 C CA . THR A 1 187 ? -15.035 -4.210 19.714 1.00 96.38 187 THR A CA 1
ATOM 1421 C C . THR A 1 187 ? -15.627 -4.505 18.347 1.00 96.38 187 THR A C 1
ATOM 1423 O O . THR A 1 187 ? -14.979 -4.220 17.345 1.00 96.38 187 THR A O 1
ATOM 1426 N N . ALA A 1 188 ? -16.819 -5.092 18.270 1.00 97.00 188 ALA A N 1
ATOM 1427 C CA . ALA A 1 188 ? -17.403 -5.446 16.979 1.00 97.00 188 ALA A CA 1
ATOM 1428 C C . ALA A 1 188 ? -17.655 -4.204 16.106 1.00 97.00 188 ALA A C 1
ATOM 1430 O O . ALA A 1 188 ? -18.137 -3.183 16.598 1.00 97.00 188 ALA A O 1
ATOM 1431 N N . ASN A 1 189 ? -17.364 -4.319 14.808 1.00 95.31 189 ASN A N 1
ATOM 1432 C CA . ASN A 1 189 ? -17.550 -3.277 13.791 1.00 95.31 189 ASN A CA 1
ATOM 1433 C C . ASN A 1 189 ? -16.723 -2.003 14.032 1.00 95.31 189 ASN A C 1
ATOM 1435 O O . ASN A 1 189 ? -17.100 -0.915 13.595 1.00 95.31 189 ASN A O 1
ATOM 1439 N N . GLN A 1 190 ? -15.591 -2.117 14.731 1.00 94.81 190 GLN A N 1
ATOM 1440 C CA . GLN A 1 190 ? -14.687 -0.993 14.933 1.00 94.81 190 GLN A CA 1
ATOM 1441 C C . GLN A 1 190 ? -13.710 -0.891 13.759 1.00 94.81 190 GLN A C 1
ATOM 1443 O O . GLN A 1 190 ? -12.958 -1.819 13.459 1.00 94.81 190 GLN A O 1
ATOM 1448 N N . PHE A 1 191 ? -13.689 0.268 13.104 1.00 94.12 191 PHE A N 1
ATOM 1449 C CA . PHE A 1 191 ? -12.694 0.569 12.080 1.00 94.12 191 PHE A CA 1
ATOM 1450 C C . PHE A 1 191 ? -11.299 0.687 12.701 1.00 94.12 191 PHE A C 1
ATOM 1452 O O . PHE A 1 191 ? -11.117 1.384 13.703 1.00 94.12 191 PHE A O 1
ATOM 1459 N N . ALA A 1 192 ? -10.315 0.042 12.074 1.00 95.38 192 ALA A N 1
ATOM 1460 C CA . ALA A 1 192 ? -8.911 0.194 12.424 1.00 95.38 192 ALA A CA 1
ATOM 1461 C C . ALA A 1 192 ? -8.262 1.302 11.581 1.00 95.38 192 ALA A C 1
ATOM 1463 O O . ALA A 1 192 ? -7.904 2.352 12.109 1.00 95.38 192 ALA A O 1
ATOM 1464 N N . PHE A 1 193 ? -8.130 1.078 10.272 1.00 96.81 193 PHE A N 1
ATOM 1465 C CA . PHE A 1 193 ? -7.571 2.029 9.304 1.00 96.81 193 PHE A CA 1
ATOM 1466 C C . PHE A 1 193 ? -7.982 1.649 7.877 1.00 96.81 193 PHE A C 1
ATOM 1468 O O . PHE A 1 193 ? -8.478 0.546 7.645 1.00 96.81 193 PHE A O 1
ATOM 1475 N N . GLY A 1 194 ? -7.743 2.536 6.911 1.00 97.00 194 GLY A N 1
ATOM 1476 C CA . GLY A 1 194 ? -7.948 2.239 5.496 1.00 97.00 194 GLY A CA 1
ATOM 1477 C C . GLY A 1 194 ? -6.954 2.940 4.581 1.00 97.00 194 GLY A C 1
ATOM 1478 O O . GLY A 1 194 ? -6.293 3.900 4.976 1.00 97.00 194 GLY A O 1
ATOM 1479 N N . PHE A 1 195 ? -6.863 2.435 3.356 1.00 96.75 195 PHE A N 1
ATOM 1480 C CA . PHE A 1 195 ? -6.083 2.989 2.262 1.00 96.75 195 PHE A CA 1
ATOM 1481 C C . PHE A 1 195 ? -7.018 3.544 1.202 1.00 96.75 195 PHE A C 1
ATOM 1483 O O . PHE A 1 195 ? -7.865 2.822 0.669 1.00 96.75 195 PHE A O 1
ATOM 1490 N N . TYR A 1 196 ? -6.808 4.814 0.877 1.00 94.75 196 TYR A N 1
ATOM 1491 C CA . TYR A 1 196 ? -7.543 5.519 -0.155 1.00 94.75 196 TYR A CA 1
ATOM 1492 C C . TYR A 1 196 ? -6.552 6.135 -1.129 1.00 94.75 196 TYR A C 1
ATOM 1494 O O . TYR A 1 196 ? -5.684 6.910 -0.725 1.00 94.75 196 TYR A O 1
ATOM 1502 N N . LEU A 1 197 ? -6.675 5.773 -2.403 1.00 94.12 197 LEU A N 1
ATOM 1503 C CA . LEU A 1 197 ? -5.894 6.359 -3.483 1.00 94.12 197 LEU A CA 1
ATOM 1504 C C . LEU A 1 197 ? -6.826 6.719 -4.633 1.00 94.12 197 LEU A C 1
ATOM 1506 O O . LEU A 1 197 ? -7.266 5.850 -5.387 1.00 94.12 197 LEU A O 1
ATOM 1510 N N . GLY A 1 198 ? -7.137 8.008 -4.729 1.00 91.94 198 GLY A N 1
ATOM 1511 C CA . GLY A 1 198 ? -7.973 8.566 -5.782 1.00 91.94 198 GLY A CA 1
ATOM 1512 C C . GLY A 1 198 ? -7.160 8.959 -7.014 1.00 91.94 198 GLY A C 1
ATOM 1513 O O . GLY A 1 198 ? -6.038 9.451 -6.898 1.00 91.94 198 GLY A O 1
ATOM 1514 N N . VAL A 1 199 ? -7.760 8.785 -8.187 1.00 93.06 199 VAL A N 1
ATOM 1515 C CA . VAL A 1 199 ? -7.270 9.270 -9.483 1.00 93.06 199 VAL A CA 1
ATOM 1516 C C . VAL A 1 199 ? -8.381 10.040 -10.186 1.00 93.06 199 VAL A C 1
ATOM 1518 O O . VAL A 1 199 ? -9.568 9.759 -9.989 1.00 93.06 199 VAL A O 1
ATOM 1521 N N . ARG A 1 200 ? -8.023 11.023 -11.013 1.00 91.62 200 ARG A N 1
ATOM 1522 C CA . ARG A 1 200 ? -9.017 11.749 -11.814 1.00 91.62 200 ARG A CA 1
ATOM 1523 C C . ARG A 1 200 ? -9.475 10.868 -12.969 1.00 91.62 200 ARG A C 1
ATOM 1525 O O . ARG A 1 200 ? -8.652 10.226 -13.617 1.00 91.62 200 ARG A O 1
ATOM 1532 N N . ARG A 1 201 ? -10.775 10.859 -13.281 1.00 91.94 201 ARG A N 1
ATOM 1533 C CA . ARG A 1 201 ? -11.293 10.009 -14.372 1.00 91.94 201 ARG A CA 1
ATOM 1534 C C . ARG A 1 201 ? -10.633 10.241 -15.738 1.00 91.94 201 ARG A C 1
ATOM 1536 O O . ARG A 1 201 ? -10.365 9.242 -16.398 1.00 91.94 201 ARG A O 1
ATOM 1543 N N . PRO A 1 202 ? -10.314 11.482 -16.159 1.00 91.88 202 PRO A N 1
ATOM 1544 C CA . PRO A 1 202 ? -9.619 11.715 -17.427 1.00 91.88 202 PRO A CA 1
ATOM 1545 C C . PRO A 1 202 ? -8.220 11.086 -17.520 1.00 91.88 202 PRO A C 1
ATOM 1547 O O . PRO A 1 202 ? -7.678 10.988 -18.614 1.00 91.88 202 PRO A O 1
ATOM 1550 N N . GLU A 1 203 ? -7.624 10.677 -16.396 1.00 90.81 203 GLU A N 1
ATOM 1551 C CA . GLU A 1 203 ? -6.309 10.027 -16.364 1.00 90.81 203 GLU A CA 1
ATOM 1552 C C . GLU A 1 203 ? -6.398 8.506 -16.558 1.00 90.81 203 GLU A C 1
ATOM 1554 O O . GLU A 1 203 ? -5.372 7.863 -16.793 1.00 90.81 203 GLU A O 1
ATOM 1559 N N . LEU A 1 204 ? -7.600 7.918 -16.469 1.00 91.81 204 LEU A N 1
ATOM 1560 C CA . LEU A 1 204 ? -7.793 6.483 -16.663 1.00 91.81 204 LEU A CA 1
ATOM 1561 C C . LEU A 1 204 ? -7.402 6.070 -18.095 1.00 91.81 204 LEU A C 1
ATOM 1563 O O . LEU A 1 204 ? -7.757 6.758 -19.056 1.00 91.81 204 LEU A O 1
ATOM 1567 N N . PRO A 1 205 ? -6.705 4.932 -18.270 1.00 90.00 205 PRO A N 1
ATOM 1568 C CA . PRO A 1 205 ? -6.429 4.386 -19.590 1.00 90.00 205 PRO A CA 1
ATOM 1569 C C . PRO A 1 205 ? -7.719 4.122 -20.374 1.00 90.00 205 PRO A C 1
ATOM 1571 O O . PRO A 1 205 ? -8.755 3.777 -19.803 1.00 90.00 205 PRO A O 1
ATOM 1574 N N . ALA A 1 206 ? -7.648 4.237 -21.701 1.00 88.31 206 ALA A N 1
ATOM 1575 C CA . ALA A 1 206 ? -8.789 3.964 -22.568 1.00 88.31 206 ALA A CA 1
ATOM 1576 C C . ALA A 1 206 ? -9.365 2.557 -22.308 1.00 88.31 206 ALA A C 1
ATOM 1578 O O . ALA A 1 206 ? -8.625 1.576 -22.238 1.00 88.31 206 ALA A O 1
ATOM 1579 N N . GLY A 1 207 ? -10.689 2.469 -22.158 1.00 87.62 207 GLY A N 1
ATOM 1580 C CA . GLY A 1 207 ? -11.400 1.217 -21.873 1.00 87.62 207 GLY A CA 1
ATOM 1581 C C . GLY A 1 207 ? -11.412 0.787 -20.400 1.00 87.62 207 GLY A C 1
ATOM 1582 O O . GLY A 1 207 ? -12.147 -0.137 -20.058 1.00 87.62 207 GLY A O 1
ATOM 1583 N N . VAL A 1 208 ? -10.670 1.456 -19.511 1.00 92.19 208 VAL A N 1
ATOM 1584 C CA . VAL A 1 208 ? -10.712 1.174 -18.068 1.00 92.19 208 VAL A CA 1
ATOM 1585 C C . VAL A 1 208 ? -11.945 1.814 -17.444 1.00 92.19 208 VAL A C 1
ATOM 1587 O O . VAL A 1 208 ? -12.149 3.023 -17.534 1.00 92.19 208 VAL A O 1
ATOM 1590 N N . THR A 1 209 ? -12.744 0.999 -16.758 1.00 90.38 209 THR A N 1
ATOM 1591 C CA . THR A 1 209 ? -13.915 1.454 -16.003 1.00 90.38 209 THR A CA 1
ATOM 1592 C C . THR A 1 209 ? -13.768 1.044 -14.545 1.00 90.38 209 THR A C 1
ATOM 1594 O O . THR A 1 209 ? -13.568 -0.129 -14.252 1.00 90.38 209 THR A O 1
ATOM 1597 N N . ILE A 1 210 ? -13.876 2.020 -13.645 1.00 91.25 210 ILE A N 1
ATOM 1598 C CA . ILE A 1 210 ? -13.901 1.834 -12.188 1.00 91.25 210 ILE A CA 1
ATOM 1599 C C . ILE A 1 210 ? -15.139 2.561 -11.659 1.00 91.25 210 ILE A C 1
ATOM 1601 O O . ILE A 1 210 ? -15.462 3.659 -12.134 1.00 91.25 210 ILE A O 1
ATOM 1605 N N . GLY A 1 211 ? -15.839 1.960 -10.695 1.00 85.56 211 GLY A N 1
ATOM 1606 C CA . GLY A 1 211 ? -17.032 2.546 -10.073 1.00 85.56 211 GLY A CA 1
ATOM 1607 C C . GLY A 1 211 ? -16.769 3.867 -9.328 1.00 85.56 211 GLY A C 1
ATOM 1608 O O . GLY A 1 211 ? -15.651 4.381 -9.285 1.00 85.56 211 GLY A O 1
ATOM 1609 N N . GLY A 1 212 ? -17.815 4.455 -8.739 1.00 83.62 212 GLY A N 1
ATO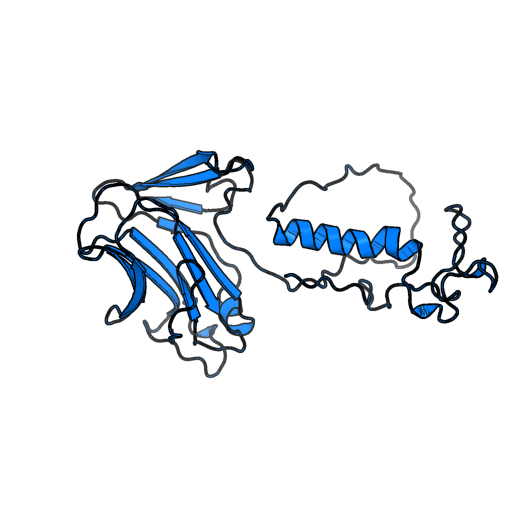M 1610 C CA . GLY A 1 212 ? -17.703 5.634 -7.866 1.00 83.62 212 GLY A CA 1
ATOM 1611 C C . GLY A 1 212 ? -18.154 6.974 -8.480 1.00 83.62 212 GLY A C 1
ATOM 1612 O O . GLY A 1 212 ? -18.867 6.979 -9.483 1.00 83.62 212 GLY A O 1
ATOM 1613 N N . PRO A 1 213 ? -17.780 8.116 -7.865 1.00 81.50 213 PRO A N 1
ATOM 1614 C CA . PRO A 1 213 ? -18.234 9.463 -8.245 1.00 81.50 213 PRO A CA 1
ATOM 1615 C C . PRO A 1 213 ? -17.860 9.888 -9.673 1.00 81.50 213 PRO A C 1
ATOM 1617 O O . PRO A 1 213 ? -16.951 9.324 -10.272 1.00 81.50 213 PRO A O 1
ATOM 1620 N N . ALA A 1 214 ? -18.508 10.926 -10.210 1.00 84.31 214 ALA A N 1
ATOM 1621 C CA . ALA A 1 214 ? -18.299 11.372 -11.594 1.00 84.31 214 ALA A CA 1
ATOM 1622 C C . ALA A 1 214 ? -16.869 11.865 -11.888 1.00 84.31 214 ALA A C 1
ATOM 1624 O O . ALA A 1 214 ? -16.355 11.594 -12.965 1.00 84.31 214 ALA A O 1
ATOM 1625 N N . ASP A 1 215 ? -16.198 12.521 -10.940 1.00 90.25 215 ASP A N 1
ATOM 1626 C CA . ASP A 1 215 ? -14.905 13.177 -11.212 1.00 90.25 215 ASP A CA 1
ATOM 1627 C C . ASP A 1 215 ? -13.682 12.315 -10.862 1.00 90.25 215 ASP A C 1
ATOM 1629 O O . ASP A 1 215 ? -12.580 12.527 -11.381 1.00 90.25 215 ASP A O 1
ATOM 1633 N N . PHE A 1 216 ? -13.873 11.302 -10.011 1.00 89.75 216 PHE A N 1
ATOM 1634 C CA . PHE A 1 216 ? -12.790 10.490 -9.462 1.00 89.75 216 PHE A CA 1
ATOM 1635 C C . PHE A 1 216 ? -13.094 8.995 -9.522 1.00 89.75 216 PHE A C 1
ATOM 1637 O O . PHE A 1 216 ? -14.235 8.562 -9.364 1.00 89.75 216 PHE A O 1
ATOM 1644 N N . ALA A 1 217 ? -12.035 8.212 -9.693 1.00 92.19 217 ALA A N 1
ATOM 1645 C CA . ALA A 1 217 ? -12.014 6.777 -9.456 1.00 92.19 217 ALA A CA 1
ATOM 1646 C C . ALA A 1 217 ? -11.045 6.476 -8.308 1.00 92.19 217 ALA A C 1
ATOM 1648 O O . ALA A 1 217 ? -10.090 7.220 -8.093 1.00 92.19 217 ALA A O 1
ATOM 1649 N N . ASN A 1 218 ? -11.272 5.389 -7.574 1.00 93.00 218 ASN A N 1
ATOM 1650 C CA . ASN A 1 218 ? -10.344 4.946 -6.537 1.00 93.00 218 ASN A CA 1
ATOM 1651 C C . ASN A 1 218 ? -9.598 3.712 -7.025 1.00 93.00 218 ASN A C 1
ATOM 1653 O O . ASN A 1 218 ? -10.213 2.696 -7.328 1.00 93.00 218 ASN A O 1
ATOM 1657 N N . VAL A 1 219 ? -8.271 3.799 -7.075 1.00 93.88 219 VAL A N 1
ATOM 1658 C CA . VAL A 1 219 ? -7.409 2.638 -7.336 1.00 93.88 219 VAL A CA 1
ATOM 1659 C C . VAL A 1 219 ? -7.039 1.904 -6.049 1.00 93.88 219 VAL A C 1
ATOM 1661 O O . VAL A 1 219 ? -6.525 0.798 -6.109 1.00 93.88 219 VAL A O 1
ATOM 1664 N N . ALA A 1 220 ? -7.350 2.486 -4.887 1.00 95.25 220 ALA A N 1
ATOM 1665 C CA . ALA A 1 220 ? -7.428 1.792 -3.608 1.00 95.25 220 ALA A CA 1
ATOM 1666 C C . ALA A 1 220 ? -8.575 2.377 -2.774 1.00 95.25 220 ALA A C 1
ATOM 1668 O O . ALA A 1 220 ? -8.684 3.598 -2.643 1.00 95.25 220 ALA A O 1
ATOM 1669 N N . ALA A 1 221 ? -9.411 1.509 -2.210 1.00 96.06 221 ALA A N 1
ATOM 1670 C CA . ALA A 1 221 ? -10.483 1.863 -1.283 1.00 96.06 221 ALA A CA 1
ATOM 1671 C C . ALA A 1 221 ? -10.712 0.686 -0.327 1.00 96.06 221 ALA A C 1
ATOM 1673 O O . ALA A 1 221 ? -11.747 0.024 -0.348 1.00 96.06 221 ALA A O 1
ATOM 1674 N N . PHE A 1 222 ? -9.693 0.368 0.469 1.00 97.31 222 PHE A N 1
ATOM 1675 C CA . PHE A 1 222 ? -9.674 -0.823 1.320 1.00 97.31 222 PHE A CA 1
ATOM 1676 C C . PHE A 1 222 ? -9.554 -0.427 2.776 1.00 97.31 222 PHE A C 1
ATOM 1678 O O . PHE A 1 222 ? -8.857 0.532 3.098 1.00 97.31 222 PHE A O 1
ATOM 1685 N N . PHE A 1 223 ? -10.178 -1.176 3.672 1.00 98.12 223 PHE A N 1
ATOM 1686 C CA . PHE A 1 223 ? -10.054 -0.913 5.096 1.00 98.12 223 PHE A CA 1
ATOM 1687 C C . PHE A 1 223 ? -10.029 -2.191 5.919 1.00 98.12 223 PHE A C 1
ATOM 1689 O O . PHE A 1 223 ? -10.535 -3.240 5.519 1.00 98.12 223 PHE A O 1
ATOM 1696 N N . VAL A 1 224 ? -9.407 -2.074 7.085 1.00 98.44 224 VAL A N 1
ATOM 1697 C CA . VAL A 1 224 ? -9.379 -3.096 8.120 1.00 98.44 224 VAL A CA 1
ATOM 1698 C C . VAL A 1 224 ? -10.371 -2.693 9.203 1.00 98.44 224 VAL A C 1
ATOM 1700 O O . VAL A 1 224 ? -10.377 -1.548 9.666 1.00 98.44 224 VAL A O 1
ATOM 1703 N N . GLN A 1 225 ? -11.206 -3.637 9.616 1.00 97.50 225 GLN A N 1
ATOM 1704 C CA . GLN A 1 225 ? -12.130 -3.476 10.737 1.00 97.50 225 GLN A CA 1
ATOM 1705 C C . GLN A 1 225 ? -12.157 -4.746 11.582 1.00 97.50 225 GLN A C 1
ATOM 1707 O O . GLN A 1 225 ? -11.784 -5.819 11.115 1.00 97.50 225 GLN A O 1
ATOM 1712 N N . THR A 1 226 ? -12.637 -4.655 12.809 1.00 98.00 226 THR A N 1
ATOM 1713 C CA . THR A 1 226 ? -12.919 -5.828 13.639 1.00 98.00 226 THR A CA 1
ATOM 1714 C C . THR A 1 226 ? -14.332 -6.345 13.384 1.00 98.00 226 THR A C 1
ATOM 1716 O O . THR A 1 226 ? -15.293 -5.579 13.313 1.00 98.00 226 THR A O 1
ATOM 1719 N N . GLY A 1 227 ? -14.473 -7.662 13.259 1.00 97.12 227 GLY A N 1
ATOM 1720 C CA . GLY A 1 227 ? -15.758 -8.344 13.385 1.00 97.12 227 GLY A CA 1
ATOM 1721 C C . GLY A 1 227 ? -16.068 -8.669 14.848 1.00 97.12 227 GLY A C 1
ATOM 1722 O O . GLY A 1 227 ? -15.501 -8.079 15.766 1.00 97.12 227 GLY A O 1
ATOM 1723 N N . ALA A 1 228 ? -16.972 -9.623 15.078 1.00 97.19 228 ALA A N 1
ATOM 1724 C CA . ALA A 1 228 ? -17.330 -10.049 16.433 1.00 97.19 228 ALA A CA 1
ATOM 1725 C C . ALA A 1 228 ? -16.187 -10.785 17.155 1.00 97.19 228 ALA A C 1
ATOM 1727 O O . ALA A 1 228 ? -16.095 -10.713 18.377 1.00 97.19 228 ALA A O 1
ATOM 1728 N N . THR A 1 229 ? -15.328 -11.490 16.409 1.00 97.56 229 THR A N 1
ATOM 1729 C CA . THR A 1 229 ? -14.242 -12.319 16.968 1.00 97.56 229 THR A CA 1
ATOM 1730 C C . THR A 1 229 ? -12.923 -12.212 16.204 1.00 97.56 229 THR A C 1
ATOM 1732 O O . THR A 1 229 ? -11.934 -12.806 16.620 1.00 97.56 229 THR A O 1
ATOM 1735 N N . ASN A 1 230 ? -12.898 -11.502 15.081 1.00 98.12 230 ASN A N 1
ATOM 1736 C CA . ASN A 1 230 ? -11.864 -11.569 14.051 1.00 98.12 230 ASN A CA 1
ATOM 1737 C C . ASN A 1 230 ? -11.482 -10.185 13.519 1.00 98.12 230 ASN A C 1
ATOM 1739 O O . ASN A 1 230 ? -12.164 -9.190 13.777 1.00 98.12 230 ASN A O 1
ATOM 1743 N N . ILE A 1 231 ? -10.396 -10.130 12.752 1.00 98.69 231 ILE A N 1
ATOM 1744 C CA . ILE A 1 231 ? -9.976 -8.938 12.010 1.00 98.69 231 ILE A CA 1
ATOM 1745 C C . ILE A 1 231 ? -10.310 -9.162 10.531 1.00 98.69 231 ILE A C 1
ATOM 1747 O O . ILE A 1 231 ? -9.966 -10.180 9.937 1.00 98.69 231 ILE A O 1
ATOM 1751 N N . LEU A 1 232 ? -11.004 -8.204 9.929 1.00 98.44 232 LEU A N 1
ATOM 1752 C CA . LEU A 1 232 ? -11.588 -8.305 8.597 1.00 98.44 232 LEU A CA 1
ATOM 1753 C C . LEU A 1 232 ? -10.887 -7.368 7.618 1.00 98.44 232 LEU A C 1
ATOM 1755 O O . LEU A 1 232 ? -10.623 -6.209 7.944 1.00 98.44 232 LEU A O 1
ATOM 1759 N N . LEU A 1 233 ? -10.670 -7.855 6.395 1.00 98.56 233 LEU A N 1
ATOM 1760 C CA . LEU A 1 233 ? -10.309 -7.024 5.250 1.00 98.56 233 LEU A CA 1
ATOM 1761 C C . LEU A 1 233 ? -11.558 -6.707 4.429 1.00 98.56 233 LEU A C 1
ATOM 1763 O O . LEU A 1 233 ? -12.275 -7.620 4.010 1.00 98.56 233 LEU A O 1
ATOM 1767 N N . MET A 1 234 ? -11.784 -5.428 4.153 1.00 98.19 234 MET A N 1
ATOM 1768 C CA . MET A 1 234 ? -12.979 -4.938 3.474 1.00 98.19 234 MET A CA 1
ATOM 1769 C C . MET A 1 234 ? -12.622 -4.029 2.292 1.00 98.19 234 MET A C 1
ATOM 1771 O O . MET A 1 234 ? -11.644 -3.282 2.342 1.00 98.19 234 MET A O 1
ATOM 1775 N N . GLN A 1 235 ? -13.453 -4.056 1.252 1.00 96.50 235 GLN A N 1
ATOM 1776 C CA . GLN A 1 235 ? -13.504 -3.065 0.178 1.00 96.50 235 GLN A CA 1
ATOM 1777 C C . GLN A 1 235 ? -14.628 -2.077 0.476 1.00 96.50 235 GLN A C 1
ATOM 1779 O O . GLN A 1 235 ? -15.756 -2.481 0.770 1.00 96.50 235 GLN A O 1
ATOM 1784 N N . HIS A 1 236 ? -14.316 -0.790 0.390 1.00 94.62 236 HIS A N 1
ATOM 1785 C CA . HIS A 1 236 ? -15.288 0.286 0.480 1.00 94.62 236 HIS A CA 1
ATOM 1786 C C . HIS A 1 236 ? -15.912 0.524 -0.898 1.00 94.62 236 HIS A C 1
ATOM 1788 O O . HIS A 1 236 ? -15.211 0.822 -1.864 1.00 94.62 236 HIS A O 1
ATOM 1794 N N . GLY A 1 237 ? -17.234 0.404 -0.976 1.00 91.00 237 GLY A N 1
ATOM 1795 C CA . GLY A 1 237 ? -18.025 0.681 -2.171 1.00 91.00 237 GLY A CA 1
ATOM 1796 C C . GLY A 1 237 ? -19.405 1.211 -1.796 1.00 91.00 237 GLY A C 1
ATOM 1797 O O . GLY A 1 237 ? -19.608 1.670 -0.675 1.00 91.00 237 GLY A O 1
ATOM 1798 N N . LYS A 1 238 ? -20.368 1.123 -2.723 1.00 87.44 238 LYS A N 1
ATOM 1799 C CA . LYS A 1 238 ? -21.782 1.395 -2.404 1.00 87.44 238 LYS A CA 1
ATOM 1800 C C . LYS A 1 238 ? -22.244 0.522 -1.236 1.00 87.44 238 LYS A C 1
ATOM 1802 O O . LYS A 1 238 ? -22.836 1.023 -0.288 1.00 87.44 238 LYS A O 1
ATOM 1807 N N . ASP A 1 239 ? -21.904 -0.758 -1.329 1.00 91.50 239 ASP A N 1
ATOM 1808 C CA . ASP A 1 239 ? -22.016 -1.731 -0.260 1.00 91.50 239 ASP A CA 1
ATOM 1809 C C . ASP A 1 239 ? -20.607 -2.241 0.048 1.00 91.50 239 ASP A C 1
ATOM 1811 O O . ASP A 1 239 ? -19.846 -2.606 -0.856 1.00 91.50 239 ASP A O 1
ATOM 1815 N N . ASN A 1 240 ? -20.231 -2.236 1.326 1.00 94.56 240 ASN A N 1
ATOM 1816 C CA . ASN A 1 240 ? -18.916 -2.715 1.729 1.00 94.56 240 ASN A CA 1
ATOM 1817 C C . ASN A 1 240 ? -18.836 -4.229 1.539 1.00 94.56 240 ASN A C 1
ATOM 1819 O O . ASN A 1 240 ? -19.678 -4.974 2.039 1.00 94.56 240 ASN A O 1
ATOM 1823 N N . THR A 1 241 ? -17.788 -4.686 0.861 1.00 95.62 241 THR A N 1
ATOM 1824 C CA . THR A 1 241 ? -17.601 -6.106 0.544 1.00 95.62 241 THR A CA 1
ATOM 1825 C C . THR A 1 241 ? -16.451 -6.674 1.358 1.00 95.62 241 THR A C 1
ATOM 1827 O O . THR A 1 241 ? -15.390 -6.061 1.465 1.00 95.62 241 THR A O 1
ATOM 1830 N N . ARG A 1 242 ? -16.638 -7.856 1.950 1.00 97.25 242 ARG A N 1
ATOM 1831 C CA . ARG A 1 242 ? -15.559 -8.561 2.650 1.00 97.25 242 ARG A CA 1
ATOM 1832 C C . ARG A 1 242 ? -14.631 -9.213 1.631 1.00 97.25 242 ARG A C 1
ATOM 1834 O O . ARG A 1 242 ? -15.072 -10.040 0.842 1.00 97.25 242 ARG A O 1
ATOM 1841 N N . LEU A 1 243 ? -13.348 -8.875 1.701 1.00 97.38 243 LEU A N 1
ATOM 1842 C CA . LEU A 1 243 ? -12.302 -9.441 0.848 1.00 97.38 243 LEU A CA 1
ATOM 1843 C C . LEU A 1 243 ? -11.566 -10.608 1.515 1.00 97.38 243 LEU A C 1
ATOM 1845 O O . LEU A 1 243 ? -10.977 -11.441 0.831 1.00 97.38 243 LEU A O 1
ATOM 1849 N N . GLY A 1 244 ? -11.580 -10.670 2.848 1.00 97.38 244 GLY A N 1
ATOM 1850 C CA . GLY A 1 244 ? -10.907 -11.727 3.590 1.00 97.38 244 GLY A CA 1
ATOM 1851 C C . GLY A 1 244 ? -10.918 -11.523 5.100 1.00 97.38 244 GLY A C 1
ATOM 1852 O O . GLY A 1 244 ? -11.720 -10.756 5.641 1.00 97.38 244 GLY A O 1
ATOM 1853 N N . ASP A 1 245 ? -10.039 -12.259 5.772 1.00 96.38 245 ASP A N 1
ATOM 1854 C CA . ASP A 1 245 ? -9.956 -12.377 7.226 1.00 96.38 245 ASP A CA 1
ATOM 1855 C C . ASP A 1 245 ? -8.507 -12.633 7.652 1.00 96.38 245 ASP A C 1
ATOM 1857 O O . ASP A 1 245 ? -7.824 -13.417 6.995 1.00 96.38 245 ASP A O 1
ATOM 1861 N N . PHE A 1 246 ? -8.060 -11.994 8.732 1.00 98.25 246 PHE A N 1
ATOM 1862 C CA . PHE A 1 246 ? -6.724 -12.184 9.317 1.00 98.25 246 PHE A CA 1
ATOM 1863 C C . PHE A 1 246 ? -6.714 -13.213 10.466 1.00 98.25 246 PHE A C 1
ATOM 1865 O O . PHE A 1 246 ? -5.693 -13.433 11.106 1.00 98.25 246 PHE A O 1
ATOM 1872 N N . GLY A 1 247 ? -7.851 -13.847 10.744 1.00 97.62 247 GLY A N 1
ATOM 1873 C CA . GLY A 1 247 ? -8.064 -14.762 11.856 1.00 97.62 247 GLY A CA 1
ATOM 1874 C C . GLY A 1 247 ? -8.739 -14.101 13.058 1.00 97.62 247 GLY A C 1
ATOM 1875 O O . GLY A 1 247 ? -9.260 -12.982 13.000 1.00 97.62 247 GLY A O 1
ATOM 1876 N N . ALA A 1 248 ? -8.753 -14.840 14.170 1.00 98.25 248 ALA A N 1
ATOM 1877 C CA . ALA A 1 248 ? -9.241 -14.336 15.449 1.00 98.25 248 ALA A CA 1
ATOM 1878 C C . ALA A 1 248 ? -8.487 -13.058 15.846 1.00 98.25 248 ALA A C 1
ATOM 1880 O O . ALA A 1 248 ? -7.308 -12.913 15.544 1.00 98.25 248 ALA A O 1
ATOM 1881 N N . PHE A 1 249 ? -9.161 -12.131 16.526 1.00 98.44 249 PHE A N 1
ATOM 1882 C CA . PHE A 1 249 ? -8.511 -10.904 16.966 1.00 98.44 249 PHE A CA 1
ATOM 1883 C C . PHE A 1 249 ? -7.350 -11.215 17.909 1.00 98.44 249 PHE A C 1
ATOM 1885 O O . PHE A 1 249 ? -7.530 -11.846 18.953 1.00 98.44 249 PHE A O 1
ATOM 1892 N N . ASP A 1 250 ? -6.182 -10.693 17.562 1.00 98.19 250 ASP A N 1
ATOM 1893 C CA . ASP A 1 250 ? -5.003 -10.704 18.402 1.00 98.19 250 ASP A CA 1
ATOM 1894 C C . ASP A 1 250 ? -4.249 -9.366 18.314 1.00 98.19 250 ASP A C 1
ATOM 1896 O O . ASP A 1 250 ? -4.593 -8.460 17.550 1.00 98.19 250 ASP A O 1
ATOM 1900 N N . ASN A 1 251 ? -3.232 -9.223 19.167 1.00 97.75 251 ASN A N 1
ATOM 1901 C CA . ASN A 1 251 ? -2.397 -8.019 19.245 1.00 97.75 251 ASN A CA 1
ATOM 1902 C C . ASN A 1 251 ? -1.022 -8.211 18.569 1.00 97.75 251 ASN A C 1
ATOM 1904 O O . ASN A 1 251 ? -0.065 -7.470 18.848 1.00 97.75 251 ASN A O 1
ATOM 1908 N N . GLY A 1 252 ? -0.911 -9.261 17.758 1.00 97.50 252 GLY A N 1
ATOM 1909 C CA . GLY A 1 252 ? 0.235 -9.687 16.978 1.00 97.50 252 GLY A CA 1
ATOM 1910 C C . GLY A 1 252 ? 0.356 -8.941 15.654 1.00 97.50 252 GLY A C 1
ATOM 1911 O O . GLY A 1 252 ? -0.415 -8.041 15.326 1.00 97.50 252 GLY A O 1
ATOM 1912 N N . TRP A 1 253 ? 1.429 -9.252 14.931 1.00 97.31 253 TRP A N 1
ATOM 1913 C CA . TRP A 1 253 ? 1.731 -8.616 13.654 1.00 97.31 253 TRP A CA 1
ATOM 1914 C C . TRP A 1 253 ? 1.061 -9.360 12.507 1.00 97.31 253 TRP A C 1
ATOM 1916 O O . TRP A 1 253 ? 1.299 -10.553 12.349 1.00 97.31 253 TRP A O 1
ATOM 1926 N N . HIS A 1 254 ? 0.377 -8.607 11.653 1.00 98.50 254 HIS A N 1
ATOM 1927 C CA . HIS A 1 254 ? -0.189 -9.071 10.394 1.00 98.50 254 HIS A CA 1
ATOM 1928 C C . HIS A 1 254 ? 0.469 -8.376 9.202 1.00 98.50 254 HIS A C 1
ATOM 1930 O O . HIS A 1 254 ? 0.991 -7.255 9.314 1.00 98.50 254 HIS A O 1
ATOM 1936 N N . THR A 1 255 ? 0.425 -9.026 8.044 1.00 98.44 255 THR A N 1
ATOM 1937 C CA . THR A 1 255 ? 0.812 -8.453 6.756 1.00 98.44 255 THR A CA 1
ATOM 1938 C C . THR A 1 255 ? -0.365 -8.430 5.791 1.00 98.44 255 THR A C 1
ATOM 1940 O O . THR A 1 255 ? -1.174 -9.350 5.712 1.00 98.44 255 THR A O 1
ATOM 1943 N N . LEU A 1 256 ? -0.452 -7.340 5.037 1.00 98.44 256 LEU A N 1
ATOM 1944 C CA . LEU A 1 256 ? -1.445 -7.122 4.000 1.00 98.44 256 LEU A CA 1
ATOM 1945 C C . LEU A 1 256 ? -0.732 -6.638 2.744 1.00 98.44 256 LEU A C 1
ATOM 1947 O O . LEU A 1 256 ? 0.001 -5.649 2.792 1.00 98.44 256 LEU A O 1
ATOM 1951 N N . GLU A 1 257 ? -0.980 -7.294 1.618 1.00 98.06 257 GLU A N 1
ATOM 1952 C CA . GLU A 1 257 ? -0.596 -6.793 0.302 1.00 98.06 257 GLU A CA 1
ATOM 1953 C C . GLU A 1 257 ? -1.799 -6.784 -0.645 1.00 98.06 257 GLU A C 1
ATOM 1955 O O . GLU A 1 257 ? -2.674 -7.643 -0.575 1.00 98.06 257 GLU A O 1
ATOM 1960 N N . PHE A 1 258 ? -1.813 -5.840 -1.577 1.00 98.12 258 PHE A N 1
ATOM 1961 C CA . PHE A 1 258 ? -2.654 -5.874 -2.767 1.00 98.12 258 PHE A CA 1
ATOM 1962 C C . PHE A 1 258 ? -1.749 -5.893 -3.987 1.00 98.12 258 PHE A C 1
ATOM 1964 O O . PHE A 1 258 ? -0.943 -4.981 -4.173 1.00 98.12 258 PHE A O 1
ATOM 1971 N N . ILE A 1 259 ? -1.869 -6.938 -4.803 1.00 96.69 259 ILE A N 1
ATOM 1972 C CA . ILE A 1 259 ? -1.092 -7.110 -6.029 1.00 96.69 259 ILE A CA 1
ATOM 1973 C C . ILE A 1 259 ? -1.896 -6.560 -7.203 1.00 96.69 259 ILE A C 1
ATOM 1975 O O . ILE A 1 259 ? -2.983 -7.062 -7.503 1.00 96.69 259 ILE A O 1
ATOM 1979 N N . TYR A 1 260 ? -1.315 -5.577 -7.886 1.00 95.94 260 TYR A N 1
ATOM 1980 C CA . TYR A 1 260 ? -1.820 -5.000 -9.126 1.00 95.94 260 TYR A CA 1
ATOM 1981 C C . TYR A 1 260 ? -1.063 -5.631 -10.288 1.00 95.94 260 TYR A C 1
ATOM 1983 O O . TYR A 1 260 ? 0.169 -5.611 -10.312 1.00 95.94 260 TYR A O 1
ATOM 1991 N N . GLN A 1 261 ? -1.796 -6.210 -11.238 1.00 89.94 261 GLN A N 1
ATOM 1992 C CA . GLN A 1 261 ? -1.203 -6.998 -12.326 1.00 89.94 261 GLN A CA 1
ATOM 1993 C C . GLN A 1 261 ? -0.542 -6.138 -13.413 1.00 89.94 261 GLN A C 1
ATOM 1995 O O . GLN A 1 261 ? 0.288 -6.639 -14.165 1.00 89.94 261 GLN A O 1
ATOM 2000 N N . GLY A 1 262 ? -0.896 -4.854 -13.497 1.00 89.81 262 GLY A N 1
ATOM 2001 C CA . GLY A 1 262 ? -0.515 -4.010 -14.624 1.00 89.81 262 GLY A CA 1
ATOM 2002 C C . GLY A 1 262 ? -1.356 -4.298 -15.865 1.00 89.81 262 GLY A C 1
ATOM 2003 O O . GLY A 1 262 ? -2.379 -4.984 -15.800 1.00 89.81 262 GLY A O 1
ATOM 2004 N N . GLY A 1 263 ? -0.950 -3.740 -17.005 1.00 89.50 263 GLY A N 1
ATOM 2005 C CA . GLY A 1 263 ? -1.661 -3.920 -18.271 1.00 89.50 263 GLY A CA 1
ATOM 2006 C C . GLY A 1 263 ? -3.068 -3.322 -18.263 1.00 89.50 263 GLY A C 1
ATOM 2007 O O . GLY A 1 263 ? -3.949 -3.833 -18.946 1.00 89.50 263 GLY A O 1
ATOM 2008 N N . ASN A 1 264 ? -3.290 -2.268 -17.470 1.00 91.75 264 ASN A N 1
ATOM 2009 C CA . ASN A 1 264 ? -4.584 -1.614 -17.260 1.00 91.75 264 ASN A CA 1
ATOM 2010 C C . ASN A 1 264 ? -5.647 -2.507 -16.588 1.00 91.75 264 ASN A C 1
ATOM 2012 O O . ASN A 1 264 ? -6.831 -2.172 -16.597 1.00 91.75 264 ASN A O 1
ATOM 2016 N N . SER A 1 265 ? -5.242 -3.629 -15.984 1.00 91.50 265 SER A N 1
ATOM 2017 C CA . SER A 1 265 ? -6.144 -4.504 -15.236 1.00 91.50 265 SER A CA 1
ATOM 2018 C C . SER A 1 265 ? -6.663 -3.815 -13.974 1.00 91.50 265 SER A C 1
ATOM 2020 O O . SER A 1 265 ? -5.880 -3.374 -13.134 1.00 91.50 265 SER A O 1
ATOM 2022 N N . VAL A 1 266 ? -7.985 -3.817 -13.796 1.00 94.44 266 VAL A N 1
ATOM 2023 C CA . VAL A 1 266 ? -8.650 -3.421 -12.538 1.00 94.44 266 VAL A CA 1
ATOM 2024 C C . VAL A 1 266 ? -8.780 -4.578 -11.545 1.00 94.44 266 VAL A C 1
ATOM 2026 O O . VAL A 1 266 ? -9.264 -4.385 -10.434 1.00 94.44 266 VAL A O 1
ATOM 2029 N N . ARG A 1 267 ? -8.335 -5.779 -11.935 1.00 94.69 267 ARG A N 1
ATOM 2030 C CA . ARG A 1 267 ? -8.342 -6.973 -11.091 1.00 94.69 267 ARG A CA 1
ATOM 2031 C C . ARG A 1 267 ? -7.150 -6.970 -10.141 1.00 94.69 267 ARG A C 1
ATOM 2033 O O . ARG A 1 267 ? -5.996 -6.965 -10.582 1.00 94.69 267 ARG A O 1
ATOM 2040 N N . ILE A 1 268 ? -7.435 -7.044 -8.848 1.00 96.75 268 ILE A N 1
ATOM 2041 C CA . ILE A 1 268 ? -6.467 -6.997 -7.752 1.00 96.75 268 ILE A CA 1
ATOM 2042 C C . ILE A 1 268 ? -6.507 -8.314 -6.985 1.00 96.75 268 ILE A C 1
ATOM 2044 O O . ILE A 1 268 ? -7.556 -8.932 -6.827 1.00 96.75 268 ILE A O 1
ATOM 2048 N N . THR A 1 269 ? -5.352 -8.770 -6.500 1.00 97.62 269 THR A N 1
ATOM 2049 C CA . THR A 1 269 ? -5.266 -9.940 -5.610 1.00 97.62 269 THR A CA 1
ATOM 2050 C C . THR A 1 269 ? -4.823 -9.514 -4.211 1.00 97.62 269 THR A C 1
ATOM 2052 O O . THR A 1 269 ? -3.701 -9.014 -4.084 1.00 97.62 269 THR A O 1
ATOM 2055 N N . PRO A 1 270 ? -5.645 -9.706 -3.163 1.00 98.19 270 PRO A N 1
ATOM 2056 C CA . PRO A 1 270 ? -5.209 -9.484 -1.794 1.00 98.19 270 PRO A CA 1
ATOM 2057 C C . PRO A 1 270 ? -4.297 -10.629 -1.336 1.00 98.19 270 PRO A C 1
ATOM 2059 O O . PRO A 1 270 ? -4.474 -11.784 -1.728 1.00 98.19 270 PRO A O 1
ATOM 2062 N N . VAL A 1 271 ? -3.332 -10.319 -0.483 1.00 98.38 271 VAL A N 1
ATOM 2063 C CA . VAL A 1 271 ? -2.505 -11.288 0.237 1.00 98.38 271 VAL A CA 1
ATOM 2064 C C . VAL A 1 271 ? -2.598 -10.946 1.713 1.00 98.38 271 VAL A C 1
ATOM 2066 O O . VAL A 1 271 ? -2.244 -9.840 2.115 1.00 98.38 271 VAL A O 1
ATOM 2069 N N . ILE A 1 272 ? -3.099 -11.888 2.501 1.00 98.50 272 ILE A N 1
ATOM 2070 C CA . ILE A 1 272 ? -3.330 -11.742 3.936 1.00 98.50 272 ILE A CA 1
ATOM 2071 C C . ILE A 1 272 ? -2.408 -12.725 4.645 1.00 98.50 272 ILE A C 1
ATOM 2073 O O . ILE A 1 272 ? -2.483 -13.926 4.390 1.00 98.50 272 ILE A O 1
ATOM 2077 N N . ASP A 1 273 ? -1.489 -12.214 5.463 1.00 97.69 273 ASP A N 1
ATOM 2078 C CA . ASP A 1 273 ? -0.490 -13.010 6.186 1.00 97.69 273 ASP A CA 1
ATOM 2079 C C . ASP A 1 273 ? 0.269 -13.994 5.274 1.00 97.69 273 ASP A C 1
ATOM 2081 O O . ASP A 1 273 ? 0.479 -15.166 5.580 1.00 97.69 273 ASP A O 1
ATOM 2085 N N . GLY A 1 274 ? 0.655 -13.507 4.088 1.00 96.19 274 GLY A N 1
ATOM 2086 C CA . GLY A 1 274 ? 1.362 -14.283 3.062 1.00 96.19 274 GLY A CA 1
ATOM 2087 C C . GLY A 1 274 ? 0.479 -15.230 2.237 1.00 96.19 274 GLY A C 1
ATOM 2088 O O . GLY A 1 274 ? 0.954 -15.804 1.256 1.00 96.19 274 GLY A O 1
ATOM 2089 N N . THR A 1 275 ? -0.807 -15.359 2.569 1.00 96.31 275 THR A N 1
ATOM 2090 C CA . THR A 1 275 ? -1.763 -16.211 1.852 1.00 96.31 275 THR A CA 1
ATOM 2091 C C . THR A 1 275 ? -2.530 -15.404 0.812 1.00 96.31 275 THR A C 1
ATOM 2093 O O . THR A 1 275 ? -3.164 -14.399 1.129 1.00 96.31 275 THR A O 1
ATOM 2096 N N . LYS A 1 276 ? -2.495 -15.838 -0.454 1.00 96.44 276 LYS A N 1
ATOM 2097 C CA . LYS A 1 276 ? -3.276 -15.207 -1.529 1.00 96.44 276 LYS A CA 1
ATOM 2098 C C . LYS A 1 276 ? -4.770 -15.435 -1.299 1.00 96.44 276 LYS A C 1
ATOM 2100 O O . LYS A 1 276 ? -5.205 -16.577 -1.186 1.00 96.44 276 LYS A O 1
ATOM 2105 N N . GLY A 1 277 ? -5.538 -14.353 -1.273 1.00 94.50 277 GLY A N 1
ATOM 2106 C CA . GLY A 1 277 ? -6.995 -14.389 -1.259 1.00 94.50 277 GLY A CA 1
ATOM 2107 C C . GLY A 1 277 ? -7.598 -14.431 -2.664 1.00 94.50 277 GLY A C 1
ATOM 2108 O O . GLY A 1 277 ? -6.894 -14.491 -3.677 1.00 94.50 277 GLY A O 1
ATOM 2109 N N . THR A 1 278 ? -8.927 -14.377 -2.720 1.00 96.81 278 THR A N 1
ATOM 2110 C CA . THR A 1 278 ? -9.683 -14.347 -3.977 1.00 96.81 278 THR A CA 1
ATOM 2111 C C . THR A 1 278 ? -9.491 -13.001 -4.685 1.00 96.81 278 THR A C 1
ATOM 2113 O O . THR A 1 278 ? -9.719 -11.960 -4.066 1.00 96.81 278 THR A O 1
ATOM 2116 N N . PRO A 1 279 ? -9.096 -12.983 -5.972 1.00 96.75 279 PRO A N 1
ATOM 2117 C CA . PRO A 1 279 ? -9.021 -11.743 -6.732 1.00 96.75 279 PRO A CA 1
ATOM 2118 C C . PRO A 1 279 ? -10.393 -11.092 -6.930 1.00 96.75 279 PRO A C 1
ATOM 2120 O O . PRO A 1 279 ? -11.386 -11.790 -7.139 1.00 96.75 279 PRO A O 1
ATOM 2123 N N . PHE A 1 280 ? -10.424 -9.764 -6.940 1.00 94.94 280 PHE A N 1
ATOM 2124 C CA . PHE A 1 280 ? -11.628 -8.946 -7.103 1.00 94.94 280 PHE A CA 1
ATOM 2125 C C . PHE A 1 280 ? -11.332 -7.741 -8.008 1.00 94.94 280 PHE A C 1
ATOM 2127 O O . PHE A 1 280 ? -10.164 -7.432 -8.252 1.00 94.94 280 PHE A O 1
ATOM 2134 N N . ASP A 1 281 ? -12.375 -7.076 -8.502 1.00 93.19 281 ASP A N 1
ATOM 2135 C CA . ASP A 1 281 ? -12.253 -5.892 -9.360 1.00 93.19 281 ASP A CA 1
ATOM 2136 C C . ASP A 1 281 ? -12.533 -4.603 -8.556 1.00 93.19 281 ASP A C 1
ATOM 2138 O O . ASP A 1 281 ? -13.306 -4.620 -7.590 1.00 93.19 281 ASP A O 1
ATOM 2142 N N . LEU A 1 282 ? -11.867 -3.503 -8.931 1.00 91.00 282 LEU A N 1
ATOM 2143 C CA . LEU A 1 282 ? -11.993 -2.179 -8.295 1.00 91.00 282 LEU A CA 1
ATOM 2144 C C . LEU A 1 282 ? -13.383 -1.537 -8.407 1.00 91.00 282 LEU A C 1
ATOM 2146 O O . LEU A 1 282 ? -13.947 -1.496 -9.524 1.00 91.00 282 LEU A O 1
#

Organism: Salmonella enterica I (NCBI:txid59201)

Radius of gyration: 25.58 Å; Cα contacts (8 Å, |Δi|>4): 473; chains: 1; bounding box: 70×45×51 Å

Nearest PDB structures (foldseek):
  6yp6-assembly1_A  TM=9.116E-01  e=6.106E-14  Escherichia phage vB_EcoP_24B
  3pt5-assembly1_A  TM=9.250E-01  e=4.211E-03  Escherichia coli O157:H7 str. EDL933
  5xau-assembly2_D  TM=5.726E-01  e=1.282E-01  Homo sapiens
  7cec-assembly1_C  TM=3.887E-01  e=1.415E-02  Homo sapiens
  2baf-assembly1_A  TM=2.334E-01  e=9.955E+00  Bos taurus

Foldseek 3Di:
DDDQDQQAFLVRHGQAWLPPVRFPADVVVVDHGSVPDDPVRDPDPPGRPGGTPVSVVPVPVVSVVVVCCVVVVPPDPDPDDDPDDDDDDDDDDDDPRDGDDPPPPDDDDDQDQVDDQSDCVSSQFPDWDQWDWDWDFDPPPPTGTDTDTGGDPPGDTDIDHDDPQLQQCQAVKDKDKDKDFDDDDDDAFAWDDFDWDKDFPVSQPPPQDADDDDGIHTLGAWTWGGHPFFIFIWGDDPDIHTQDTLDGHDRDMKMWMWIHPHPNAQWIWIAIRNRTTDIDGD